Protein AF-A0A8S3QLI6-F1 (afdb_monomer)

Structure (mmCIF, N/CA/C/O backbone):
data_AF-A0A8S3QLI6-F1
#
_entry.id   AF-A0A8S3QLI6-F1
#
loop_
_atom_site.group_PDB
_atom_site.id
_atom_site.type_symbol
_atom_site.label_atom_id
_atom_site.label_alt_id
_atom_site.label_comp_id
_atom_site.label_asym_id
_atom_site.label_entity_id
_atom_site.label_seq_id
_atom_site.pdbx_PDB_ins_code
_atom_site.Cartn_x
_atom_site.Cartn_y
_atom_site.Cartn_z
_atom_site.occupancy
_atom_site.B_iso_or_equiv
_atom_site.auth_seq_id
_atom_site.auth_comp_id
_atom_site.auth_asym_id
_atom_site.auth_atom_id
_atom_site.pdbx_PDB_model_num
ATOM 1 N N . MET A 1 1 ? -4.285 9.393 5.307 1.00 63.75 1 MET A N 1
ATOM 2 C CA . MET A 1 1 ? -3.649 8.882 6.545 1.00 63.75 1 MET A CA 1
ATOM 3 C C . MET A 1 1 ? -2.611 7.801 6.272 1.00 63.75 1 MET A C 1
ATOM 5 O O . MET A 1 1 ? -1.479 7.995 6.677 1.00 63.75 1 MET A O 1
ATOM 9 N N . ILE A 1 2 ? -2.930 6.708 5.566 1.00 74.94 2 ILE A N 1
ATOM 10 C CA . ILE A 1 2 ? -1.939 5.644 5.310 1.00 74.94 2 ILE A CA 1
ATOM 11 C C . ILE A 1 2 ? -0.731 6.112 4.472 1.00 74.94 2 ILE A C 1
ATOM 13 O O . ILE A 1 2 ? 0.392 5.806 4.852 1.00 74.94 2 ILE A O 1
ATOM 17 N N . ASN A 1 3 ? -0.935 6.948 3.440 1.00 79.38 3 ASN A N 1
ATOM 18 C CA . ASN A 1 3 ? 0.154 7.568 2.652 1.00 79.38 3 ASN A CA 1
ATOM 19 C C . ASN A 1 3 ? 1.192 8.254 3.527 1.00 79.38 3 ASN A C 1
ATOM 21 O O . ASN A 1 3 ? 2.387 8.106 3.330 1.00 79.38 3 ASN A O 1
ATOM 25 N N . GLU A 1 4 ? 0.695 8.969 4.525 1.00 76.50 4 GLU A N 1
ATOM 26 C CA . GLU A 1 4 ? 1.504 9.732 5.454 1.00 76.50 4 GLU A CA 1
ATOM 27 C C . GLU A 1 4 ? 2.263 8.808 6.402 1.00 76.50 4 GLU A C 1
ATOM 29 O O . GLU A 1 4 ? 3.362 9.128 6.820 1.00 76.50 4 GLU A O 1
ATOM 34 N N . ILE A 1 5 ? 1.734 7.632 6.741 1.00 74.94 5 ILE A N 1
ATOM 35 C CA . ILE A 1 5 ? 2.450 6.671 7.590 1.00 74.94 5 ILE A CA 1
ATOM 36 C C . ILE A 1 5 ? 3.672 6.117 6.854 1.00 74.94 5 ILE A C 1
ATOM 38 O O . ILE A 1 5 ? 4.740 6.044 7.465 1.00 74.94 5 ILE A O 1
ATOM 42 N N . ILE A 1 6 ? 3.523 5.791 5.567 1.00 74.75 6 ILE A N 1
ATOM 43 C CA . ILE A 1 6 ? 4.530 5.083 4.762 1.00 74.75 6 ILE A CA 1
ATOM 44 C C . ILE A 1 6 ? 5.462 5.997 3.964 1.00 74.75 6 ILE A C 1
ATOM 46 O O . ILE A 1 6 ? 6.513 5.550 3.516 1.00 74.75 6 ILE A O 1
ATOM 50 N N . SER A 1 7 ? 5.102 7.264 3.785 1.00 72.50 7 SER A N 1
ATOM 51 C CA . SER A 1 7 ? 5.891 8.230 3.032 1.00 72.50 7 SER A CA 1
ATOM 52 C C . SER A 1 7 ? 5.808 9.610 3.678 1.00 72.50 7 SER A C 1
ATOM 54 O O . SER A 1 7 ? 4.752 10.033 4.143 1.00 72.50 7 SER A O 1
ATOM 56 N N . ASP A 1 8 ? 6.938 10.313 3.696 1.00 69.12 8 ASP A N 1
ATOM 57 C CA . ASP A 1 8 ? 6.997 11.754 3.976 1.00 69.12 8 ASP A CA 1
ATOM 58 C C . ASP A 1 8 ? 7.167 12.563 2.665 1.00 69.12 8 ASP A C 1
ATOM 60 O O . ASP A 1 8 ? 7.521 13.739 2.698 1.00 69.12 8 ASP A O 1
ATOM 64 N N . GLN A 1 9 ? 6.970 11.931 1.499 1.00 65.50 9 GLN A N 1
ATOM 65 C CA . GLN A 1 9 ? 7.097 12.570 0.185 1.00 65.50 9 GLN A CA 1
ATOM 66 C C . GLN A 1 9 ? 5.820 13.317 -0.228 1.00 65.50 9 GLN A C 1
ATOM 68 O O . GLN A 1 9 ? 4.724 13.015 0.237 1.00 65.50 9 GLN A O 1
ATOM 73 N N . TYR A 1 10 ? 5.963 14.243 -1.182 1.00 60.50 10 TYR A N 1
ATOM 74 C CA . TYR A 1 10 ? 4.864 15.053 -1.726 1.00 60.50 10 TYR A CA 1
ATOM 75 C C . TYR A 1 10 ? 3.807 14.251 -2.504 1.00 60.50 10 TYR A C 1
ATOM 77 O O . TYR A 1 10 ? 2.674 14.710 -2.646 1.00 60.50 10 TYR A O 1
ATOM 85 N N . HIS A 1 11 ? 4.151 13.063 -3.013 1.00 70.31 11 HIS A N 1
ATOM 86 C CA . HIS A 1 11 ? 3.230 12.235 -3.789 1.00 70.31 11 HIS A CA 1
ATOM 87 C C . HIS A 1 11 ? 2.528 11.191 -2.915 1.00 70.31 11 HIS A C 1
ATOM 89 O O . HIS A 1 11 ? 3.149 10.457 -2.147 1.00 70.31 11 HIS A O 1
ATOM 95 N N . CYS A 1 12 ? 1.208 11.106 -3.070 1.00 75.38 12 CYS A N 1
ATOM 96 C CA . CYS A 1 12 ? 0.376 10.108 -2.411 1.00 75.38 12 CYS A CA 1
ATOM 97 C C . CYS A 1 12 ? 0.565 8.723 -3.049 1.00 75.38 12 CYS A C 1
ATOM 99 O O . CYS A 1 12 ? 0.335 8.571 -4.243 1.00 75.38 12 CYS A O 1
ATOM 101 N N . THR A 1 13 ? 0.908 7.709 -2.249 1.00 83.12 13 THR A N 1
ATOM 102 C CA . THR A 1 13 ? 1.007 6.308 -2.705 1.00 83.12 13 THR A CA 1
ATOM 103 C C . THR A 1 13 ? -0.352 5.722 -3.094 1.00 83.12 13 THR A C 1
ATOM 105 O O . THR A 1 13 ? -0.489 5.085 -4.129 1.00 83.12 13 THR A O 1
ATOM 108 N N . PHE A 1 14 ? -1.366 5.962 -2.269 1.00 85.75 14 PHE A N 1
ATOM 109 C CA . PHE A 1 14 ? -2.751 5.569 -2.485 1.00 85.75 14 PHE A CA 1
ATOM 110 C C . PHE A 1 14 ? -3.598 6.799 -2.792 1.00 85.75 14 PHE A C 1
ATOM 112 O O . PHE A 1 14 ? -3.436 7.857 -2.173 1.00 85.75 14 PHE A O 1
ATOM 119 N N . PHE A 1 15 ? -4.560 6.666 -3.699 1.00 80.75 15 PHE A N 1
ATOM 120 C CA . PHE A 1 15 ? -5.502 7.753 -3.946 1.00 80.75 15 PHE A CA 1
ATOM 121 C C . PHE A 1 15 ? -6.434 7.933 -2.748 1.00 80.75 15 PHE A C 1
ATOM 123 O O . PHE A 1 15 ? -6.848 6.977 -2.092 1.00 80.75 15 PHE A O 1
ATOM 130 N N . ASN A 1 16 ? -6.784 9.182 -2.466 1.00 78.69 16 ASN A N 1
ATOM 131 C CA . ASN A 1 16 ? -7.652 9.545 -1.353 1.00 78.69 16 ASN A CA 1
ATOM 132 C C . ASN A 1 16 ? -8.659 10.625 -1.771 1.00 78.69 16 ASN A C 1
ATOM 134 O O . ASN A 1 16 ? -8.599 11.157 -2.878 1.00 78.69 16 ASN A O 1
ATOM 138 N N . LYS A 1 17 ? -9.596 10.946 -0.873 1.00 73.50 17 LYS A N 1
ATOM 139 C CA . LYS A 1 17 ? -10.657 11.935 -1.117 1.00 73.50 17 LYS A CA 1
ATOM 140 C C . LYS A 1 17 ? -10.136 13.337 -1.468 1.00 73.50 17 LYS A C 1
ATOM 142 O O . LYS A 1 17 ? -10.840 14.073 -2.147 1.00 73.50 17 LYS A O 1
ATOM 147 N N . ASP A 1 18 ? -8.931 13.675 -1.010 1.00 73.75 18 ASP A N 1
ATOM 148 C CA . ASP A 1 18 ? -8.296 14.981 -1.201 1.00 73.75 18 ASP A CA 1
ATOM 149 C C . ASP A 1 18 ? -7.464 15.024 -2.500 1.00 73.75 18 ASP A C 1
ATOM 151 O O . ASP A 1 18 ? -6.948 16.070 -2.885 1.00 73.75 18 ASP A O 1
ATOM 155 N N . SER A 1 19 ? -7.343 13.894 -3.208 1.00 75.12 19 SER A N 1
ATOM 156 C CA . SER A 1 19 ? -6.727 13.829 -4.537 1.00 75.12 19 SER A CA 1
ATOM 157 C C . SER A 1 19 ? -7.652 14.459 -5.591 1.00 75.12 19 SER A C 1
ATOM 159 O O . SER A 1 19 ? -8.875 14.419 -5.419 1.00 75.12 19 SER A O 1
ATOM 161 N N . PRO A 1 20 ? -7.126 14.997 -6.712 1.00 75.00 20 PRO A N 1
ATOM 162 C CA . PRO A 1 20 ? -7.963 15.458 -7.818 1.00 75.00 20 PRO A CA 1
ATOM 163 C C . PRO A 1 20 ? -8.956 14.371 -8.245 1.00 75.00 20 PRO A C 1
ATOM 165 O O . PRO A 1 20 ? -8.571 13.221 -8.445 1.00 75.00 20 PRO A O 1
ATOM 168 N N . LEU A 1 21 ? -10.242 14.729 -8.342 1.00 73.44 21 LEU A N 1
ATOM 169 C CA . LEU A 1 21 ? -11.359 13.811 -8.622 1.00 73.44 21 LEU A CA 1
ATOM 170 C C . LEU A 1 21 ? -11.605 12.718 -7.558 1.00 73.44 21 LEU A C 1
ATOM 172 O O . LEU A 1 21 ? -12.435 11.837 -7.772 1.00 73.44 21 LEU A O 1
ATOM 176 N N . GLY A 1 22 ? -10.967 12.777 -6.386 1.00 70.00 22 GLY A N 1
ATOM 177 C CA . GLY A 1 22 ? -11.099 11.774 -5.320 1.00 70.00 22 GLY A CA 1
ATOM 178 C C . GLY A 1 22 ? -12.514 11.635 -4.739 1.00 70.00 22 GLY A C 1
ATOM 179 O O . GLY A 1 22 ? -12.863 10.585 -4.191 1.00 70.00 22 GLY A O 1
ATOM 180 N N . SER A 1 23 ? -13.345 12.670 -4.892 1.00 72.94 23 SER A N 1
ATOM 181 C CA . SER A 1 23 ? -14.756 12.703 -4.485 1.00 72.94 23 SER A CA 1
ATOM 182 C C . SER A 1 23 ? -15.740 12.246 -5.568 1.00 72.94 23 SER A C 1
ATOM 184 O O . SER A 1 23 ? -16.935 12.156 -5.292 1.00 72.94 23 SER A O 1
ATOM 186 N N . THR A 1 24 ? -15.274 11.953 -6.786 1.00 77.12 24 THR A N 1
ATOM 187 C CA . THR A 1 24 ? -16.154 11.492 -7.870 1.00 77.12 24 THR A CA 1
ATOM 188 C C . THR A 1 24 ? -16.697 10.090 -7.599 1.00 77.12 24 THR A C 1
ATOM 190 O O . THR A 1 24 ? -16.069 9.271 -6.918 1.00 77.12 24 THR A O 1
ATOM 193 N N . THR A 1 25 ? -17.888 9.804 -8.131 1.00 78.25 25 THR A N 1
ATOM 194 C CA . THR A 1 25 ? -18.496 8.476 -8.035 1.00 78.25 25 THR A CA 1
ATOM 195 C C . THR A 1 25 ? -17.592 7.446 -8.701 1.00 78.25 25 THR A C 1
ATOM 197 O O . THR A 1 25 ? -17.274 7.535 -9.887 1.00 78.25 25 THR A O 1
ATOM 200 N N . ARG A 1 26 ? -17.179 6.448 -7.922 1.00 77.25 26 ARG A N 1
ATOM 201 C CA . ARG A 1 26 ? -16.293 5.376 -8.372 1.00 77.25 26 ARG A CA 1
ATOM 202 C C . ARG A 1 26 ? -17.121 4.228 -8.931 1.00 77.25 26 ARG A C 1
ATOM 204 O O . ARG A 1 26 ? -17.836 3.577 -8.178 1.00 77.25 26 ARG A O 1
ATOM 211 N N . TRP A 1 27 ? -16.984 3.965 -10.227 1.00 73.38 27 TRP A N 1
ATOM 212 C CA . TRP A 1 27 ? -17.668 2.850 -10.889 1.00 73.38 27 TRP A CA 1
ATOM 213 C C . TRP A 1 27 ? -16.848 1.560 -10.833 1.00 73.38 27 TRP A C 1
ATOM 215 O O . TRP A 1 27 ? -17.353 0.527 -10.417 1.00 73.38 27 TRP A O 1
ATOM 225 N N . ILE A 1 28 ? -15.566 1.636 -11.202 1.00 78.38 28 ILE A N 1
ATOM 226 C CA . ILE A 1 28 ? -14.694 0.456 -11.342 1.00 78.38 28 ILE A CA 1
ATOM 227 C C . ILE A 1 28 ? -13.811 0.250 -10.104 1.00 78.38 28 ILE A C 1
ATOM 229 O O . ILE A 1 28 ? -13.531 -0.873 -9.712 1.00 78.38 28 ILE A O 1
ATOM 233 N N . SER A 1 29 ? -13.370 1.335 -9.462 1.00 83.81 29 SER A N 1
ATOM 234 C CA . SER A 1 29 ? -12.394 1.271 -8.363 1.00 83.81 29 SER A CA 1
ATOM 235 C C . SER A 1 29 ? -13.012 1.105 -6.972 1.00 83.81 29 SER A C 1
ATOM 237 O O . SER A 1 29 ? -12.280 1.062 -5.986 1.00 83.81 29 SER A O 1
ATOM 239 N N . ASN A 1 30 ? -14.343 1.045 -6.865 1.00 87.56 30 ASN A N 1
ATOM 240 C CA . ASN A 1 30 ? -15.019 0.838 -5.587 1.00 87.56 30 ASN A CA 1
ATOM 241 C C . ASN A 1 30 ? -14.922 -0.641 -5.179 1.00 87.56 30 ASN A C 1
ATOM 243 O O . ASN A 1 30 ? -15.398 -1.506 -5.903 1.00 87.56 30 ASN A O 1
ATOM 247 N N . GLY A 1 31 ? -14.321 -0.916 -4.022 1.00 88.44 31 GLY A N 1
ATOM 248 C CA . GLY A 1 31 ? -14.009 -2.264 -3.539 1.00 88.44 31 GLY A CA 1
ATOM 249 C C . GLY A 1 31 ? -12.624 -2.773 -3.949 1.00 88.44 31 GLY A C 1
ATOM 250 O O . GLY A 1 31 ? -12.267 -3.894 -3.602 1.00 88.44 31 GLY A O 1
ATOM 251 N N . LEU A 1 32 ? -11.822 -1.971 -4.660 1.00 90.25 32 LEU A N 1
ATOM 252 C CA . LEU A 1 32 ? -10.450 -2.340 -5.016 1.00 90.25 32 LEU A CA 1
ATOM 253 C C . LEU A 1 32 ? -9.555 -2.351 -3.769 1.00 90.25 32 LEU A C 1
ATOM 255 O O . LEU A 1 32 ? -9.571 -1.389 -3.000 1.00 90.25 32 LEU A O 1
ATOM 259 N N . ILE A 1 33 ? -8.741 -3.395 -3.605 1.00 90.38 33 ILE A N 1
ATOM 260 C CA . ILE A 1 33 ? -7.646 -3.415 -2.630 1.00 90.38 33 ILE A CA 1
ATOM 261 C C . ILE A 1 33 ? -6.348 -3.112 -3.372 1.00 90.38 33 ILE A C 1
ATOM 263 O O . ILE A 1 33 ? -5.934 -3.853 -4.257 1.00 90.38 33 ILE A O 1
ATOM 267 N N . GLU A 1 34 ? -5.703 -2.017 -3.002 1.00 90.94 34 GLU A N 1
ATOM 268 C CA . GLU A 1 34 ? -4.395 -1.632 -3.518 1.00 90.94 34 GLU A CA 1
ATOM 269 C C . GLU A 1 34 ? -3.306 -2.121 -2.573 1.00 90.94 34 GLU A C 1
ATOM 271 O O . GLU A 1 34 ? -3.493 -2.085 -1.358 1.00 90.94 34 GLU A O 1
ATOM 276 N N . ILE A 1 35 ? -2.151 -2.510 -3.109 1.00 90.50 35 ILE A N 1
ATOM 277 C CA . ILE A 1 35 ? -0.983 -2.880 -2.311 1.00 90.50 35 ILE A CA 1
ATOM 278 C C . ILE A 1 35 ? 0.212 -2.001 -2.672 1.00 90.50 35 ILE A C 1
ATOM 280 O O . ILE A 1 35 ? 0.477 -1.738 -3.842 1.00 90.50 35 ILE A O 1
ATOM 284 N N . ALA A 1 36 ? 0.946 -1.563 -1.654 1.00 88.88 36 ALA A N 1
ATOM 285 C CA . ALA A 1 36 ? 2.226 -0.889 -1.805 1.00 88.88 36 ALA A CA 1
ATOM 286 C C . ALA A 1 36 ? 3.234 -1.437 -0.795 1.00 88.88 36 ALA A C 1
ATOM 288 O O . ALA A 1 36 ? 2.869 -1.834 0.312 1.00 88.88 36 ALA A O 1
ATOM 289 N N . TRP A 1 37 ? 4.510 -1.431 -1.167 1.00 85.69 37 TRP A N 1
ATOM 290 C CA . TRP A 1 37 ? 5.595 -1.889 -0.308 1.00 85.69 37 TRP A CA 1
ATOM 291 C C . TRP A 1 37 ? 6.381 -0.696 0.219 1.00 85.69 37 TRP A C 1
ATOM 293 O O . TRP A 1 37 ? 6.909 0.103 -0.551 1.00 85.69 37 TRP A O 1
ATOM 303 N N . TYR A 1 38 ? 6.490 -0.598 1.539 1.00 83.06 38 TYR A N 1
ATOM 304 C CA . TYR A 1 38 ? 7.483 0.242 2.181 1.00 83.06 38 TYR A CA 1
ATOM 305 C C . TYR A 1 38 ? 8.772 -0.560 2.356 1.00 83.06 38 TYR A C 1
ATOM 307 O O . TYR A 1 38 ? 8.769 -1.621 2.984 1.00 83.06 38 TYR A O 1
ATOM 315 N N . ILE A 1 39 ? 9.873 -0.039 1.819 1.00 83.25 39 ILE A N 1
ATOM 316 C CA . ILE A 1 39 ? 11.208 -0.618 1.966 1.00 83.25 39 ILE A CA 1
ATOM 317 C C . ILE A 1 39 ? 12.037 0.363 2.806 1.00 83.25 39 ILE A C 1
ATOM 319 O O . ILE A 1 39 ? 12.238 1.500 2.369 1.00 83.25 39 ILE A O 1
ATOM 323 N N . PRO A 1 40 ? 12.499 -0.028 4.008 1.00 76.00 40 PRO A N 1
ATOM 324 C CA . PRO A 1 40 ? 13.268 0.861 4.866 1.00 76.00 40 PRO A CA 1
ATOM 325 C C . PRO A 1 40 ? 14.591 1.243 4.197 1.00 76.00 40 PRO A C 1
ATOM 327 O O . PRO A 1 40 ? 15.300 0.396 3.654 1.00 76.00 40 PRO A O 1
ATOM 330 N N . SER A 1 41 ? 14.939 2.527 4.269 1.00 68.50 41 SER A N 1
ATOM 331 C CA . SER A 1 41 ? 16.271 3.024 3.921 1.00 68.50 41 SER A CA 1
ATOM 332 C C . SER A 1 41 ? 17.034 3.385 5.192 1.00 68.50 41 SER A C 1
ATOM 334 O O . SER A 1 41 ? 16.428 3.705 6.214 1.00 68.50 41 SER A O 1
ATOM 336 N N . THR A 1 42 ? 18.366 3.384 5.135 1.00 59.97 42 THR A N 1
ATOM 337 C CA . THR A 1 42 ? 19.244 3.698 6.281 1.00 59.97 42 THR A CA 1
ATOM 338 C C . THR A 1 42 ? 18.966 5.063 6.922 1.00 59.97 42 THR A C 1
ATOM 340 O O . THR A 1 42 ? 19.267 5.261 8.095 1.00 59.97 42 THR A O 1
ATOM 343 N N . ASN A 1 43 ? 18.348 5.986 6.179 1.00 57.62 43 ASN A N 1
ATOM 344 C CA . ASN A 1 43 ? 18.011 7.337 6.630 1.00 57.62 43 ASN A CA 1
ATOM 345 C C . ASN A 1 43 ? 16.527 7.519 6.994 1.00 57.62 43 ASN A C 1
ATOM 347 O O . ASN A 1 43 ? 16.142 8.579 7.491 1.00 57.62 43 ASN A O 1
ATOM 351 N N . SER A 1 44 ? 15.675 6.524 6.735 1.00 61.72 44 SER A N 1
ATOM 352 C CA . SER A 1 44 ? 14.240 6.628 6.979 1.00 61.72 44 SER A CA 1
ATOM 353 C C . SER A 1 44 ? 13.905 6.242 8.418 1.00 61.72 44 SER A C 1
ATOM 355 O O . SER A 1 44 ? 14.250 5.164 8.887 1.00 61.72 44 SER A O 1
ATOM 357 N N . ARG A 1 45 ? 13.197 7.126 9.128 1.00 64.81 45 ARG A N 1
ATOM 358 C CA . ARG A 1 45 ? 12.733 6.899 10.509 1.00 64.81 45 ARG A CA 1
ATOM 359 C C . ARG A 1 45 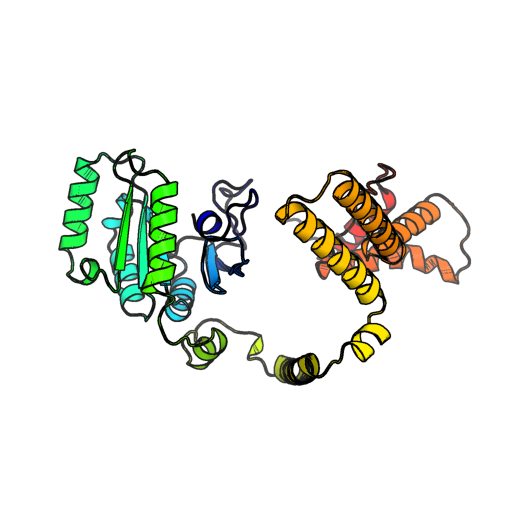? 11.281 6.408 10.574 1.00 64.81 45 ARG A C 1
ATOM 361 O O . ARG A 1 45 ? 10.635 6.590 11.603 1.00 64.81 45 ARG A O 1
ATOM 368 N N . LEU A 1 46 ? 10.736 5.885 9.470 1.00 72.56 46 LEU A N 1
ATOM 369 C CA . LEU A 1 46 ? 9.301 5.598 9.367 1.00 72.56 46 LEU A CA 1
ATOM 370 C C . LEU A 1 46 ? 8.935 4.234 9.939 1.00 72.56 46 LEU A C 1
ATOM 372 O O . LEU A 1 46 ? 8.228 4.174 10.942 1.00 72.56 46 LEU A O 1
ATOM 376 N N . LEU A 1 47 ? 9.420 3.162 9.314 1.00 75.81 47 LEU A N 1
ATOM 377 C CA . LEU A 1 47 ? 9.264 1.786 9.780 1.00 75.81 47 LEU A CA 1
ATOM 378 C C . LEU A 1 47 ? 10.624 1.091 9.681 1.00 75.81 47 LEU A C 1
ATOM 380 O O . LEU A 1 47 ? 11.429 1.411 8.810 1.00 75.81 47 LEU A O 1
ATOM 384 N N . SER A 1 48 ? 10.898 0.149 10.579 1.00 75.19 48 SER A N 1
ATOM 385 C CA . SER A 1 48 ? 12.194 -0.541 10.636 1.00 75.19 48 SER A CA 1
ATOM 386 C C . SER A 1 48 ? 12.307 -1.730 9.680 1.00 75.19 48 SER A C 1
ATOM 388 O O . SER A 1 48 ? 13.418 -2.143 9.363 1.00 75.19 48 SER A O 1
ATOM 390 N N . ASN A 1 49 ? 11.178 -2.275 9.218 1.00 77.00 49 ASN A N 1
ATOM 391 C CA . ASN A 1 49 ? 11.119 -3.484 8.396 1.00 77.00 49 ASN A CA 1
ATOM 392 C C . ASN A 1 49 ? 10.393 -3.230 7.071 1.00 77.00 49 ASN A C 1
ATOM 394 O O . ASN A 1 49 ? 9.555 -2.327 6.967 1.00 77.00 49 ASN A O 1
ATOM 398 N N . VAL A 1 50 ? 10.679 -4.075 6.073 1.00 82.88 50 VAL A N 1
ATOM 399 C CA . VAL A 1 50 ? 9.887 -4.132 4.836 1.00 82.88 50 VAL A CA 1
ATOM 400 C C . VAL A 1 50 ? 8.431 -4.399 5.209 1.00 82.88 50 VAL A C 1
ATOM 402 O O . VAL A 1 50 ? 8.142 -5.359 5.918 1.00 82.88 50 VAL A O 1
ATOM 405 N N . THR A 1 51 ? 7.526 -3.533 4.762 1.00 83.56 51 THR A N 1
ATOM 406 C CA . THR A 1 51 ? 6.119 -3.563 5.173 1.00 83.56 51 THR A CA 1
ATOM 407 C C . THR A 1 51 ? 5.219 -3.498 3.946 1.00 83.56 51 THR A C 1
ATOM 409 O O . THR A 1 51 ? 5.295 -2.546 3.172 1.00 83.56 51 THR A O 1
ATOM 412 N N . ALA A 1 52 ? 4.348 -4.493 3.775 1.00 88.06 52 ALA A N 1
ATOM 413 C CA . ALA A 1 52 ? 3.252 -4.419 2.816 1.00 88.06 52 ALA A CA 1
ATOM 414 C C . ALA A 1 52 ? 2.107 -3.599 3.417 1.00 88.06 52 ALA A C 1
ATOM 416 O O . ALA A 1 52 ? 1.690 -3.833 4.550 1.00 88.06 52 ALA A O 1
ATOM 417 N N . CYS A 1 53 ? 1.590 -2.638 2.666 1.00 88.94 53 CYS A N 1
ATOM 418 C CA . CYS A 1 53 ? 0.436 -1.838 3.048 1.00 88.94 53 CYS A CA 1
ATOM 419 C C . CYS A 1 53 ? -0.685 -2.090 2.057 1.00 88.94 53 CYS A C 1
ATOM 421 O O . CYS A 1 53 ? -0.489 -1.939 0.854 1.00 88.94 53 CYS A O 1
ATOM 423 N N . LEU A 1 54 ? -1.848 -2.467 2.582 1.00 91.19 54 LEU A N 1
ATOM 424 C CA . LEU A 1 54 ? -3.051 -2.704 1.800 1.00 91.19 54 LEU A CA 1
ATOM 425 C C . LEU A 1 54 ? -4.056 -1.580 2.055 1.00 91.19 54 LEU A C 1
ATOM 427 O O . LEU A 1 54 ? -4.266 -1.180 3.201 1.00 91.19 54 LEU A O 1
ATOM 431 N N . ASN A 1 55 ? -4.683 -1.079 0.996 1.00 91.38 55 ASN A N 1
ATOM 432 C CA . ASN A 1 55 ? -5.673 -0.011 1.062 1.00 91.38 55 ASN A CA 1
ATOM 433 C C . ASN A 1 55 ? -6.959 -0.429 0.347 1.00 91.38 55 ASN A C 1
ATOM 435 O O . ASN A 1 55 ? -6.966 -0.584 -0.872 1.00 91.38 55 ASN A O 1
ATOM 439 N N . LEU A 1 56 ? -8.054 -0.570 1.098 1.00 92.00 56 LEU A N 1
ATOM 440 C CA . LEU A 1 56 ? -9.387 -0.761 0.532 1.00 92.00 56 LEU A CA 1
ATOM 441 C C . LEU A 1 56 ? -9.946 0.580 0.053 1.00 92.00 56 LEU A C 1
ATOM 443 O O . LEU A 1 56 ? -10.142 1.508 0.840 1.00 92.00 56 LEU A O 1
ATOM 447 N N . ARG A 1 57 ? -10.282 0.671 -1.232 1.00 87.94 57 ARG A N 1
ATOM 448 C CA . ARG A 1 57 ? -11.000 1.813 -1.794 1.00 87.94 57 ARG A CA 1
ATOM 449 C C . ARG A 1 57 ? -12.504 1.657 -1.630 1.00 87.94 57 ARG A C 1
ATOM 451 O O . ARG A 1 57 ? -13.170 1.071 -2.474 1.00 87.94 57 ARG A O 1
ATOM 458 N N . GLY A 1 58 ? -13.062 2.265 -0.593 1.00 87.38 58 GLY A N 1
ATOM 459 C CA . GLY A 1 58 ? -14.506 2.294 -0.363 1.00 87.38 58 GLY A CA 1
ATOM 460 C C . GLY A 1 58 ? -14.850 2.107 1.105 1.00 87.38 58 GLY A C 1
ATOM 461 O O . GLY A 1 58 ? -13.974 2.148 1.964 1.00 87.38 58 GLY A O 1
ATOM 462 N N . ASP A 1 59 ? -16.137 1.918 1.382 1.00 87.75 59 ASP A N 1
ATOM 463 C CA . ASP A 1 59 ? -16.618 1.624 2.731 1.00 87.75 59 ASP A CA 1
ATOM 464 C C . ASP A 1 59 ? -16.509 0.119 3.019 1.00 87.75 59 ASP A C 1
ATOM 466 O O . ASP A 1 59 ? -17.089 -0.710 2.312 1.00 87.75 59 ASP A O 1
ATOM 470 N N . CYS A 1 60 ? -15.778 -0.235 4.076 1.00 90.25 60 CYS A N 1
ATOM 471 C CA . CYS A 1 60 ? -15.624 -1.615 4.537 1.00 90.25 60 CYS A CA 1
ATOM 472 C C . CYS A 1 60 ? -16.938 -2.260 5.019 1.00 90.25 60 CYS A C 1
ATOM 474 O O . CYS A 1 60 ? -17.040 -3.484 5.022 1.00 90.25 60 CYS A O 1
ATOM 476 N N . ASN A 1 61 ? -17.966 -1.471 5.361 1.00 88.31 61 ASN A N 1
ATOM 477 C CA . ASN A 1 61 ? -19.300 -1.999 5.659 1.00 88.31 61 ASN A CA 1
ATOM 478 C C . ASN A 1 61 ? -19.988 -2.586 4.417 1.00 88.31 61 ASN A C 1
ATOM 480 O O . ASN A 1 61 ? -20.829 -3.474 4.547 1.00 88.31 61 ASN A O 1
ATOM 484 N N . VAL A 1 62 ? -19.652 -2.086 3.223 1.00 90.25 62 VAL A N 1
ATOM 485 C CA . VAL A 1 62 ? -20.194 -2.571 1.943 1.00 90.25 62 VAL A CA 1
ATOM 486 C C . VAL A 1 62 ? -19.360 -3.742 1.419 1.00 90.25 62 VAL A C 1
ATOM 488 O O . VAL A 1 62 ? -19.906 -4.742 0.962 1.00 90.25 62 VAL A O 1
ATOM 491 N N . HIS A 1 63 ? -18.036 -3.638 1.528 1.00 90.88 63 HIS A N 1
ATOM 492 C CA . HIS A 1 63 ? -17.071 -4.574 0.940 1.00 90.88 63 HIS A CA 1
ATOM 493 C C . HIS A 1 63 ? -16.552 -5.584 1.972 1.00 90.88 63 HIS A C 1
ATOM 495 O O . HIS A 1 63 ? -15.379 -5.574 2.348 1.00 90.88 63 HIS A O 1
ATOM 501 N N . ARG A 1 64 ? -17.455 -6.436 2.471 1.00 89.19 64 ARG A N 1
ATOM 502 C CA . ARG A 1 64 ? -17.176 -7.371 3.580 1.00 89.19 64 ARG A CA 1
ATOM 503 C C . ARG A 1 64 ? -16.134 -8.431 3.215 1.00 89.19 64 ARG A C 1
ATOM 505 O O . ARG A 1 64 ? -15.206 -8.641 3.981 1.00 89.19 64 ARG A O 1
ATOM 512 N N . GLN A 1 65 ? -16.213 -9.006 2.014 1.00 88.38 65 GLN A N 1
ATOM 513 C CA . GLN A 1 65 ? -15.253 -10.022 1.555 1.00 88.38 65 GLN A CA 1
ATOM 514 C C . GLN A 1 65 ? -13.819 -9.475 1.500 1.00 88.38 65 GLN A C 1
ATOM 516 O O . GLN A 1 65 ? -12.860 -10.142 1.881 1.00 88.38 65 GLN A O 1
ATOM 521 N N . GLN A 1 66 ? -13.672 -8.224 1.060 1.00 90.75 66 GLN A N 1
ATOM 522 C CA . GLN A 1 66 ? -12.400 -7.513 1.013 1.00 90.75 66 GLN A CA 1
ATOM 523 C C . GLN A 1 66 ? -11.868 -7.213 2.413 1.00 90.75 66 GLN A C 1
ATOM 525 O O . GLN A 1 66 ? -10.669 -7.347 2.655 1.00 90.75 66 GLN A O 1
ATOM 530 N N . LEU A 1 67 ? -12.749 -6.822 3.338 1.00 91.00 67 LEU A N 1
ATOM 531 C CA . LEU A 1 67 ? -12.374 -6.627 4.731 1.00 91.00 67 LEU A CA 1
ATOM 532 C C . LEU A 1 67 ? -11.897 -7.936 5.362 1.00 91.00 67 LEU A C 1
ATOM 534 O O . LEU A 1 67 ? -10.853 -7.933 6.011 1.00 91.00 67 LEU A O 1
ATOM 538 N N . ASP A 1 68 ? -12.610 -9.039 5.154 1.00 89.56 68 ASP A N 1
ATOM 539 C CA . ASP A 1 68 ? -12.239 -10.344 5.702 1.00 89.56 68 ASP A CA 1
ATOM 540 C C . ASP A 1 68 ? -10.892 -10.802 5.140 1.00 89.56 68 ASP A C 1
ATOM 542 O O . ASP A 1 68 ? -9.999 -11.203 5.890 1.00 89.56 68 ASP A O 1
ATOM 546 N N . PHE A 1 69 ? -10.693 -10.646 3.828 1.00 89.31 69 PHE A N 1
ATOM 547 C CA . PHE A 1 69 ? -9.411 -10.895 3.176 1.00 89.31 69 PHE A CA 1
ATOM 548 C C . PHE A 1 69 ? -8.276 -10.082 3.809 1.00 89.31 69 PHE A C 1
ATOM 550 O O . PHE A 1 69 ? -7.265 -10.645 4.232 1.00 89.31 69 PHE A O 1
ATOM 557 N N . MET A 1 70 ? -8.444 -8.761 3.923 1.00 90.75 70 MET A N 1
ATOM 558 C CA . MET A 1 70 ? -7.426 -7.886 4.504 1.00 90.75 70 MET A CA 1
ATOM 559 C C . MET A 1 70 ? -7.166 -8.208 5.976 1.00 90.75 70 MET A C 1
ATOM 561 O O . MET A 1 70 ? -6.012 -8.188 6.400 1.00 90.75 70 MET A O 1
ATOM 565 N N . SER A 1 71 ? -8.209 -8.513 6.749 1.00 90.31 71 SER A N 1
ATOM 566 C CA . SER A 1 71 ? -8.104 -8.783 8.190 1.00 90.31 71 SER A CA 1
ATOM 567 C C . SER A 1 71 ? -7.372 -10.090 8.476 1.00 90.31 71 SER A C 1
ATOM 569 O O . SER A 1 71 ? -6.591 -10.165 9.418 1.00 90.31 71 SER A O 1
ATOM 571 N N . ASN A 1 72 ? -7.570 -11.107 7.640 1.00 87.31 72 ASN A N 1
ATOM 572 C CA . ASN A 1 72 ? -6.864 -12.376 7.775 1.00 87.31 72 ASN A CA 1
ATOM 573 C C . ASN A 1 72 ? -5.420 -12.309 7.251 1.00 87.31 72 ASN A C 1
ATOM 575 O O . ASN A 1 72 ? -4.527 -12.963 7.792 1.00 87.31 72 ASN A O 1
ATOM 579 N N . LEU A 1 73 ? -5.166 -11.498 6.220 1.00 87.62 73 LEU A N 1
ATOM 580 C CA . LEU A 1 73 ? -3.832 -11.344 5.644 1.00 87.62 73 LEU A CA 1
ATOM 581 C C . LEU A 1 73 ? -2.915 -10.454 6.502 1.00 87.62 73 LEU A C 1
ATOM 583 O O . LEU A 1 73 ? -1.714 -10.710 6.586 1.00 87.62 73 LEU A O 1
ATOM 587 N N . SER A 1 74 ? -3.463 -9.421 7.143 1.00 88.75 74 SER A N 1
ATOM 588 C CA . SER A 1 74 ? -2.679 -8.366 7.796 1.00 88.75 74 SER A CA 1
ATOM 589 C C . SER A 1 74 ? -2.266 -8.711 9.227 1.00 88.75 74 SER A C 1
ATOM 591 O O . SER A 1 74 ? -3.007 -9.325 9.986 1.00 88.75 74 SER A O 1
ATOM 593 N N . ASP A 1 75 ? -1.093 -8.239 9.648 1.00 86.94 75 ASP A N 1
ATOM 594 C CA . ASP A 1 75 ? -0.697 -8.261 11.063 1.00 86.94 75 ASP A CA 1
ATOM 595 C C . ASP A 1 75 ? -1.392 -7.167 11.886 1.00 86.94 75 ASP A C 1
ATOM 597 O O . ASP A 1 75 ? -1.638 -7.316 13.087 1.00 86.94 75 ASP A O 1
ATOM 601 N N . ALA A 1 76 ? -1.718 -6.052 11.235 1.00 87.75 76 ALA A N 1
ATOM 602 C CA . ALA A 1 76 ? -2.514 -4.982 11.804 1.00 87.75 76 ALA A CA 1
ATOM 603 C C . ALA A 1 76 ? -3.405 -4.342 10.745 1.00 87.75 76 ALA A C 1
ATOM 605 O O . ALA A 1 76 ? -3.016 -4.214 9.586 1.00 87.75 76 ALA A O 1
ATOM 606 N N . ILE A 1 77 ? -4.580 -3.896 11.171 1.00 90.38 77 ILE A N 1
ATOM 607 C CA . ILE A 1 77 ? -5.561 -3.219 10.336 1.00 90.38 77 ILE A CA 1
ATOM 608 C C . ILE A 1 77 ? -5.925 -1.872 10.944 1.00 90.38 77 ILE A C 1
ATOM 610 O O . ILE A 1 77 ? -6.152 -1.739 12.147 1.00 90.38 77 ILE A O 1
ATOM 614 N N . VAL A 1 78 ? -5.963 -0.856 10.091 1.00 89.62 78 VAL A N 1
ATOM 615 C CA . VAL A 1 78 ? -6.338 0.504 10.464 1.00 89.62 78 VAL A CA 1
ATOM 616 C C . VAL A 1 78 ? -7.740 0.769 9.950 1.00 89.62 78 VAL A C 1
ATOM 618 O O . VAL A 1 78 ? -7.968 0.737 8.743 1.00 89.62 78 VAL A O 1
ATOM 621 N N . ILE A 1 79 ? -8.660 1.085 10.855 1.00 89.94 79 ILE A N 1
ATOM 622 C CA . I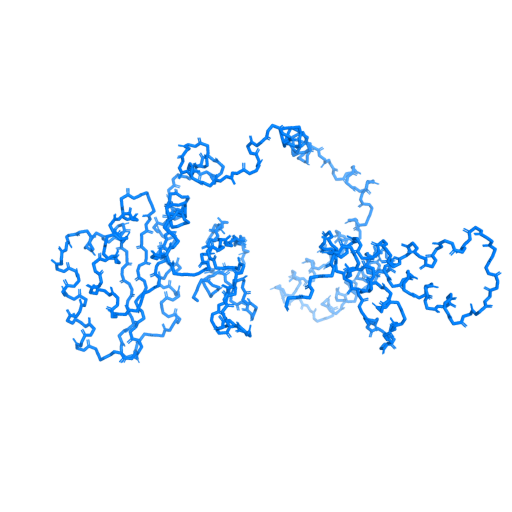LE A 1 79 ? -10.037 1.433 10.514 1.00 89.94 79 ILE A CA 1
ATOM 623 C C . ILE A 1 79 ? -10.241 2.907 10.844 1.00 89.94 79 ILE A C 1
ATOM 625 O O . ILE A 1 79 ? -10.162 3.316 12.003 1.00 89.94 79 ILE A O 1
ATOM 629 N N . MET A 1 80 ? -10.462 3.704 9.801 1.00 86.38 80 MET A N 1
ATOM 630 C CA . MET A 1 80 ? -10.820 5.115 9.917 1.00 86.38 80 MET A CA 1
ATOM 631 C C . MET A 1 80 ? -12.337 5.228 10.021 1.00 86.38 80 MET A C 1
ATOM 633 O O . MET A 1 80 ? -13.046 4.715 9.158 1.00 86.38 80 MET A O 1
ATOM 637 N N . VAL A 1 81 ? -12.827 5.889 11.065 1.00 86.69 81 VAL A N 1
ATOM 638 C CA . VAL A 1 81 ? -14.259 5.975 11.357 1.00 86.69 81 VAL A CA 1
ATOM 639 C C . VAL A 1 81 ? -14.642 7.377 11.819 1.00 86.69 81 VAL A C 1
ATOM 641 O O . VAL A 1 81 ? -13.899 8.011 12.563 1.00 86.69 81 VAL A O 1
ATOM 644 N N . ASP A 1 82 ? -15.804 7.864 11.395 1.00 84.81 82 ASP A N 1
ATOM 645 C CA . ASP A 1 82 ? -16.394 9.077 11.961 1.00 84.81 82 ASP A CA 1
ATOM 646 C C . ASP A 1 82 ? -16.987 8.775 13.345 1.00 84.81 82 ASP A C 1
ATOM 648 O O . ASP A 1 82 ? -17.573 7.714 13.568 1.00 84.81 82 ASP A O 1
ATOM 652 N N . ILE A 1 83 ? -16.868 9.702 14.294 1.00 83.00 83 ILE A N 1
ATOM 653 C CA . ILE A 1 83 ? -17.414 9.524 15.645 1.00 83.00 83 ILE A CA 1
ATOM 654 C C . ILE A 1 83 ? -18.899 9.105 15.663 1.00 83.00 83 ILE A C 1
ATOM 656 O O . ILE A 1 83 ? -19.321 8.350 16.543 1.00 83.00 83 ILE A O 1
ATOM 660 N N . HIS A 1 84 ? -19.706 9.555 14.703 1.00 83.31 84 HIS A N 1
ATOM 661 C CA . HIS A 1 84 ? -21.131 9.241 14.644 1.00 83.31 84 HIS A CA 1
ATOM 662 C C . HIS A 1 84 ? -21.405 7.765 14.315 1.00 83.31 84 HIS A C 1
ATOM 664 O O . HIS A 1 84 ? -22.396 7.208 14.795 1.00 83.31 84 HIS A O 1
ATOM 670 N N . GLU A 1 85 ? -20.492 7.095 13.609 1.00 85.31 85 GLU A N 1
ATOM 671 C CA . GLU A 1 85 ? -20.594 5.665 13.288 1.00 85.31 85 GLU A CA 1
ATOM 672 C C . GLU A 1 85 ? -20.339 4.761 14.506 1.00 85.31 85 GLU A C 1
ATOM 674 O O . GLU A 1 85 ? -20.719 3.594 14.505 1.00 85.31 85 GLU A O 1
ATOM 679 N N . MET A 1 86 ? -19.800 5.279 15.617 1.00 82.44 86 MET A N 1
ATOM 680 C CA . MET A 1 86 ? -19.578 4.482 16.840 1.00 82.44 86 MET A CA 1
ATOM 681 C C . MET A 1 86 ? -20.879 3.987 17.505 1.00 82.44 86 MET A C 1
ATOM 683 O O . MET A 1 86 ? -20.866 3.118 18.390 1.00 82.44 86 MET A O 1
ATOM 687 N N . LYS A 1 87 ? -22.026 4.548 17.107 1.00 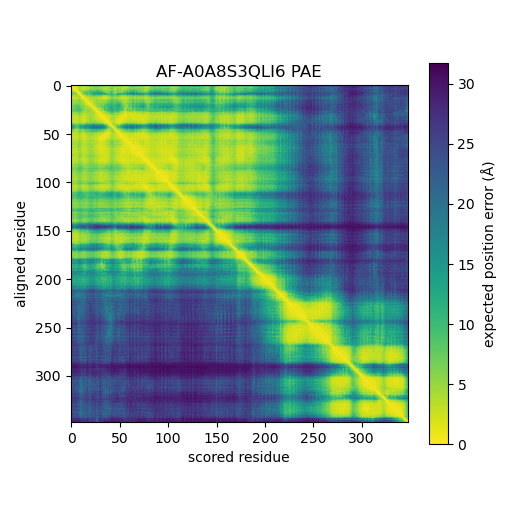83.38 87 LYS A N 1
ATOM 688 C CA . LYS A 1 87 ? -23.357 4.105 17.546 1.00 83.38 87 LYS A CA 1
ATOM 689 C C . LYS A 1 87 ? -23.951 3.027 16.646 1.00 83.38 87 LYS A C 1
ATOM 691 O O . LYS A 1 87 ? -24.875 2.349 17.083 1.00 83.38 87 LYS A O 1
ATOM 696 N N . ASN A 1 88 ? -23.431 2.871 15.434 1.00 87.62 88 ASN A N 1
ATOM 697 C CA . ASN A 1 88 ? -23.969 1.978 14.424 1.00 87.62 88 ASN A CA 1
ATOM 698 C C . ASN A 1 88 ? -23.688 0.515 14.792 1.00 87.62 88 ASN A C 1
ATOM 700 O O . ASN A 1 88 ? -22.537 0.094 14.861 1.00 87.62 88 ASN A O 1
ATOM 704 N N . GLU A 1 89 ? -24.735 -0.281 15.015 1.00 87.56 89 GLU A N 1
ATOM 705 C CA . GLU A 1 89 ? -24.589 -1.694 15.390 1.00 87.56 89 GLU A CA 1
ATOM 706 C C . GLU A 1 89 ? -23.853 -2.525 14.333 1.00 87.56 89 GLU A C 1
ATOM 708 O O . GLU A 1 89 ? -23.090 -3.419 14.695 1.00 87.56 89 GLU A O 1
ATOM 713 N N . ARG A 1 90 ? -24.007 -2.200 13.042 1.00 88.25 90 ARG A N 1
ATOM 714 C CA . ARG A 1 90 ? -23.286 -2.894 11.962 1.00 88.25 90 ARG A CA 1
ATOM 715 C C . ARG A 1 90 ? -21.785 -2.658 12.060 1.00 88.25 90 ARG A C 1
ATOM 717 O O . ARG A 1 90 ? -21.004 -3.594 11.930 1.00 88.25 90 ARG A O 1
ATOM 724 N N . PHE A 1 91 ? -21.390 -1.426 12.372 1.00 88.88 91 PHE A N 1
ATOM 725 C CA . PHE A 1 91 ? -19.991 -1.093 12.605 1.00 88.88 91 PHE A CA 1
ATOM 726 C C . PHE A 1 91 ? -19.434 -1.835 13.829 1.00 88.88 91 PHE A C 1
ATOM 728 O O . PHE A 1 91 ? -18.317 -2.343 13.800 1.00 88.88 91 PHE A O 1
ATOM 735 N N . MET A 1 92 ? -20.226 -1.970 14.897 1.00 87.31 92 MET A N 1
ATOM 736 C CA . MET A 1 92 ? -19.817 -2.737 16.080 1.00 87.31 92 MET A CA 1
ATOM 737 C C . MET A 1 92 ? -19.553 -4.207 15.744 1.00 87.31 92 MET A C 1
ATOM 739 O O . MET A 1 92 ? -18.526 -4.745 16.155 1.00 87.31 92 MET A O 1
ATOM 743 N N . GLN A 1 93 ? -20.456 -4.833 14.981 1.00 89.12 93 GLN A N 1
ATOM 744 C CA . GLN A 1 93 ? -20.307 -6.213 14.508 1.00 89.12 93 GLN A CA 1
ATOM 745 C C . GLN A 1 93 ? -19.039 -6.372 13.669 1.00 89.12 93 GLN A C 1
ATOM 747 O O . GLN A 1 93 ? -18.251 -7.281 13.919 1.00 89.12 93 GLN A O 1
ATOM 752 N N . LEU A 1 94 ? -18.790 -5.427 12.761 1.00 91.00 94 LEU A N 1
ATOM 753 C CA . LEU A 1 94 ? -17.589 -5.389 11.936 1.00 91.00 94 LEU A CA 1
ATOM 754 C C . LEU A 1 94 ? -16.313 -5.368 12.785 1.00 91.00 94 LEU A C 1
ATOM 756 O O . LEU A 1 94 ? -15.419 -6.182 12.570 1.00 91.00 94 LEU A O 1
ATOM 760 N N . ILE A 1 95 ? -16.222 -4.495 13.794 1.00 90.25 95 ILE A N 1
ATOM 761 C CA . ILE A 1 95 ? -15.036 -4.459 14.665 1.00 90.25 95 ILE A CA 1
ATOM 762 C C . ILE A 1 95 ? -14.875 -5.764 15.452 1.00 90.25 95 ILE A C 1
ATOM 764 O O . ILE A 1 95 ? -13.748 -6.206 15.664 1.00 90.25 95 ILE A O 1
ATOM 768 N N . THR A 1 96 ? -15.972 -6.391 15.882 1.00 89.56 96 THR A N 1
ATOM 769 C CA . THR A 1 96 ? -15.921 -7.692 16.560 1.00 89.56 96 THR A CA 1
ATOM 770 C C . THR A 1 96 ? -15.413 -8.801 15.640 1.00 89.56 96 THR A C 1
ATOM 772 O O . THR A 1 96 ? -14.576 -9.593 16.063 1.00 89.56 96 THR A O 1
ATOM 775 N N . GLU A 1 97 ? -15.858 -8.852 14.387 1.00 89.44 97 GLU A N 1
ATOM 776 C CA . GLU A 1 97 ? -15.373 -9.825 13.399 1.00 89.44 97 GLU A CA 1
ATOM 777 C C . GLU A 1 97 ? -13.876 -9.651 13.138 1.00 89.44 97 GLU A C 1
ATOM 779 O O . GLU A 1 97 ? -13.113 -10.609 13.257 1.00 89.44 97 GLU A O 1
ATOM 784 N N . VAL A 1 98 ? -13.436 -8.413 12.904 1.00 90.94 98 VAL A N 1
ATOM 785 C CA . VAL A 1 98 ? -12.018 -8.094 12.710 1.00 90.94 98 VAL A CA 1
ATOM 786 C C . VAL A 1 98 ? -11.202 -8.455 13.955 1.00 90.94 98 VAL A C 1
ATOM 788 O O . VAL A 1 98 ? -10.127 -9.041 13.839 1.00 90.94 98 VAL A O 1
ATOM 791 N N . TYR A 1 99 ? -11.710 -8.174 15.158 1.00 89.00 99 TYR A N 1
ATOM 792 C CA . TYR A 1 99 ? -11.046 -8.537 16.412 1.00 89.00 99 TYR A CA 1
ATOM 793 C C . TYR A 1 99 ? -10.865 -10.049 16.588 1.00 89.00 99 TYR A C 1
ATOM 795 O O . TYR A 1 99 ? -9.899 -10.469 17.225 1.00 89.00 99 TYR A O 1
ATOM 803 N N . ASN A 1 100 ? -11.767 -10.859 16.035 1.00 88.31 100 ASN A N 1
ATOM 804 C CA . ASN A 1 100 ? -11.687 -12.317 16.101 1.00 88.31 100 ASN A CA 1
ATOM 805 C C . ASN A 1 100 ? -10.685 -12.916 15.096 1.00 88.31 100 ASN A C 1
ATOM 807 O O . ASN A 1 100 ? -10.391 -14.107 15.178 1.00 88.31 100 ASN A O 1
ATOM 811 N N . THR A 1 101 ? -10.141 -12.116 14.173 1.00 87.00 101 THR A N 1
ATOM 812 C CA . THR A 1 101 ? -9.015 -12.523 13.312 1.00 87.00 101 THR A CA 1
ATOM 813 C C . THR A 1 101 ? -7.688 -12.467 14.076 1.00 87.00 101 THR A C 1
ATOM 815 O O . THR A 1 101 ? -7.665 -12.168 15.263 1.00 87.00 101 THR A O 1
ATOM 818 N N . ASN A 1 102 ? -6.543 -12.699 13.430 1.00 82.25 102 ASN A N 1
ATOM 819 C CA . ASN A 1 102 ? -5.239 -12.508 14.078 1.00 82.25 102 ASN A CA 1
ATOM 820 C C . ASN A 1 102 ? -4.711 -11.064 13.995 1.00 82.25 102 ASN A C 1
ATOM 822 O O . ASN A 1 102 ? -3.783 -10.732 14.736 1.00 82.25 102 ASN A O 1
ATOM 826 N N . ALA A 1 103 ? -5.324 -10.182 13.201 1.00 86.81 103 ALA A N 1
ATOM 827 C CA . ALA A 1 103 ? -4.868 -8.803 13.052 1.00 86.81 103 ALA A CA 1
ATOM 828 C C . ALA A 1 103 ? -5.074 -7.966 14.323 1.00 86.81 103 ALA A C 1
ATOM 830 O O . ALA A 1 103 ? -6.100 -8.050 15.000 1.00 86.81 103 ALA A O 1
ATOM 831 N N . LYS A 1 104 ? -4.108 -7.095 14.628 1.00 88.81 104 LYS A N 1
ATOM 832 C CA . LYS A 1 104 ? -4.285 -6.024 15.619 1.00 88.81 104 LYS A CA 1
ATOM 833 C C . LYS A 1 104 ? -5.104 -4.886 15.019 1.00 88.81 104 LYS A C 1
ATOM 835 O O . LYS A 1 104 ? -4.843 -4.464 13.898 1.00 88.81 104 LYS A O 1
ATOM 840 N N . VAL A 1 105 ? -6.054 -4.341 15.766 1.00 89.69 105 VAL A N 1
ATOM 841 C CA . VAL A 1 105 ? -6.961 -3.293 15.283 1.00 89.69 105 VAL A CA 1
ATOM 842 C C . VAL A 1 105 ? -6.494 -1.927 15.765 1.00 89.69 105 VAL A C 1
ATOM 844 O O . VAL A 1 105 ? -6.337 -1.700 16.961 1.00 89.69 105 VAL A O 1
ATOM 847 N N . ILE A 1 106 ? -6.321 -0.989 14.840 1.00 87.81 106 ILE A N 1
ATOM 848 C CA . ILE A 1 106 ? -6.089 0.425 15.131 1.00 87.81 106 ILE A CA 1
ATOM 849 C C . ILE A 1 106 ? -7.327 1.195 14.686 1.00 87.81 106 ILE A C 1
ATOM 851 O O . ILE A 1 106 ? -7.552 1.398 13.494 1.00 87.81 106 ILE A O 1
ATOM 855 N N . LEU A 1 107 ? -8.133 1.631 15.648 1.00 87.88 107 LEU A N 1
ATOM 856 C CA . LEU A 1 107 ? -9.320 2.429 15.390 1.00 87.88 107 LEU A CA 1
ATOM 857 C C . LEU A 1 107 ? -8.963 3.913 15.439 1.00 87.88 107 LEU A C 1
ATOM 859 O O . LEU A 1 107 ? -8.676 4.445 16.511 1.00 87.88 107 LEU A O 1
ATOM 863 N N . SER A 1 108 ? -8.985 4.574 14.285 1.00 85.25 108 SER A N 1
ATOM 864 C CA . SER A 1 108 ? -8.736 6.008 14.157 1.00 85.25 108 SER A CA 1
ATOM 865 C C . SER A 1 108 ? -10.057 6.748 13.990 1.00 85.25 108 SER A C 1
ATOM 867 O O . SER A 1 108 ? -10.756 6.569 12.994 1.00 85.25 108 SER A O 1
ATOM 869 N N . ILE A 1 109 ? -10.406 7.555 14.986 1.00 84.56 109 ILE A N 1
ATOM 870 C CA . ILE A 1 109 ? -11.695 8.239 15.056 1.00 84.56 109 ILE A CA 1
ATOM 871 C C . ILE A 1 109 ? -11.522 9.683 14.600 1.00 84.56 109 ILE A C 1
ATOM 873 O O . ILE A 1 109 ? -10.847 10.479 15.267 1.00 84.56 109 ILE A O 1
ATOM 877 N N . ASP A 1 110 ? -12.172 10.021 13.489 1.00 79.12 110 ASP A N 1
ATOM 878 C CA . ASP A 1 110 ? -12.357 11.401 13.067 1.00 79.12 110 ASP A CA 1
ATOM 879 C C . ASP A 1 110 ? -13.436 12.048 13.942 1.00 79.12 110 ASP A C 1
ATOM 881 O O . ASP A 1 110 ? -14.608 11.668 13.947 1.00 79.12 110 ASP A O 1
ATOM 885 N N . ALA A 1 111 ? -12.998 13.017 14.738 1.00 75.19 111 ALA A N 1
ATOM 886 C CA . ALA A 1 111 ? -13.836 13.798 15.632 1.00 75.19 111 ALA A CA 1
ATOM 887 C C . ALA A 1 111 ? -13.542 15.299 15.487 1.00 75.19 111 ALA A C 1
ATOM 889 O O . ALA A 1 111 ? -13.773 16.068 16.422 1.00 75.19 111 ALA A O 1
ATOM 890 N N . ILE A 1 112 ? -13.035 15.735 14.322 1.00 69.12 112 ILE A N 1
ATOM 891 C CA . ILE A 1 112 ? -12.597 17.122 14.080 1.00 69.12 112 ILE A CA 1
ATOM 892 C C . ILE A 1 112 ? -13.703 18.136 14.404 1.00 69.12 112 ILE A C 1
ATOM 894 O O . ILE A 1 112 ? -13.427 19.209 14.933 1.00 69.12 112 ILE A O 1
ATOM 898 N N . ARG A 1 113 ? -14.964 17.788 14.127 1.00 70.50 113 ARG A N 1
ATOM 899 C CA . ARG A 1 113 ? -16.132 18.657 14.348 1.00 70.50 113 ARG A CA 1
ATOM 900 C C . ARG A 1 113 ? -16.831 18.423 15.692 1.00 70.50 113 ARG A C 1
ATOM 902 O O . ARG A 1 113 ? -17.904 18.974 15.924 1.00 70.50 113 ARG A O 1
ATOM 909 N N . CYS A 1 114 ? -16.254 17.608 16.576 1.00 73.00 114 CYS A N 1
ATOM 910 C CA . CYS A 1 114 ? -16.888 17.197 17.822 1.00 73.00 114 CYS A CA 1
ATOM 911 C C . CYS A 1 114 ? -16.339 17.959 19.038 1.00 73.00 114 CYS A C 1
ATOM 913 O O . CYS A 1 114 ? -15.131 18.132 19.214 1.00 73.00 114 CYS A O 1
ATOM 915 N N . ASN A 1 115 ? -17.238 18.381 19.931 1.00 80.31 115 ASN A N 1
ATOM 916 C CA . ASN A 1 115 ? -16.858 18.959 21.217 1.00 80.31 115 ASN A CA 1
ATOM 917 C C . ASN A 1 115 ? -16.178 17.898 22.106 1.00 80.31 115 ASN A C 1
ATOM 919 O O . ASN A 1 115 ? -16.640 16.759 22.188 1.00 80.31 115 ASN A O 1
ATOM 923 N N . LYS A 1 116 ? -15.127 18.284 22.842 1.00 77.75 116 LYS A N 1
ATOM 924 C CA . LYS A 1 116 ? -14.376 17.385 23.740 1.00 77.75 116 LYS A CA 1
ATOM 925 C C . LYS A 1 116 ? -15.259 16.626 24.739 1.00 77.75 116 LYS A C 1
ATOM 927 O O . LYS A 1 116 ? -15.020 15.447 24.986 1.00 77.75 116 LYS A O 1
ATOM 932 N N . GLY A 1 117 ? -16.278 17.274 25.309 1.00 79.75 117 GLY A N 1
ATOM 933 C CA . GLY A 1 117 ? -17.202 16.638 26.253 1.00 79.75 117 GLY A CA 1
ATOM 934 C C . GLY A 1 117 ? -18.066 15.563 25.595 1.00 79.75 117 GLY A C 1
ATOM 935 O O . GLY A 1 117 ? -18.254 14.488 26.163 1.00 79.75 117 GLY A O 1
ATOM 936 N N . VAL A 1 118 ? -18.522 15.823 24.366 1.00 81.00 118 VAL A N 1
ATOM 937 C CA . VAL A 1 118 ? -19.286 14.858 23.568 1.00 81.00 118 VAL A CA 1
ATOM 938 C C . VAL A 1 118 ? -18.400 13.670 23.210 1.00 81.00 118 VAL A C 1
ATOM 940 O O . VAL A 1 118 ? -18.768 12.541 23.513 1.00 81.00 118 VAL A O 1
ATOM 943 N N . LEU A 1 119 ? -17.191 13.909 22.691 1.00 81.69 119 LEU A N 1
ATOM 944 C CA . LEU A 1 119 ? -16.241 12.840 22.375 1.00 81.69 119 LEU A CA 1
ATOM 945 C C . LEU A 1 119 ? -15.930 11.959 23.589 1.00 81.69 119 LEU A C 1
ATOM 947 O O . LEU A 1 119 ? -15.961 10.735 23.487 1.00 81.69 119 LEU A O 1
ATOM 951 N N . ARG A 1 120 ? -15.670 12.563 24.754 1.00 82.62 120 ARG A N 1
ATOM 952 C CA . ARG A 1 120 ? -15.391 11.812 25.984 1.00 82.62 120 ARG A CA 1
ATOM 953 C C . ARG A 1 120 ? -16.572 10.931 26.393 1.00 82.62 120 ARG A C 1
ATOM 955 O O . ARG A 1 120 ? -16.359 9.788 26.792 1.00 82.62 120 ARG A O 1
ATOM 962 N N . ASN A 1 121 ? -17.795 11.448 26.298 1.00 85.06 121 ASN A N 1
ATOM 963 C CA . ASN A 1 121 ? -18.996 10.689 26.632 1.00 85.06 121 ASN A CA 1
ATOM 964 C C . ASN A 1 121 ? -19.233 9.543 25.641 1.00 85.06 121 ASN A C 1
ATOM 966 O O . ASN A 1 121 ? -19.476 8.419 26.074 1.00 85.06 121 ASN A O 1
ATOM 970 N N . GLU A 1 122 ? -19.102 9.793 24.338 1.00 84.56 122 GLU A N 1
ATOM 971 C CA . GLU A 1 122 ? -19.259 8.769 23.297 1.00 84.56 122 GLU A CA 1
ATOM 972 C C . GLU A 1 122 ? -18.206 7.663 23.429 1.00 84.56 122 GLU A C 1
ATOM 974 O O . GLU A 1 122 ? -18.555 6.484 23.463 1.00 84.56 122 GLU A O 1
ATOM 979 N N . LEU A 1 123 ? -16.931 8.021 23.625 1.00 83.56 123 LEU A N 1
ATOM 980 C CA . LEU A 1 123 ? -15.860 7.052 23.871 1.00 83.56 123 LEU A CA 1
ATOM 981 C C . LEU A 1 123 ? -16.110 6.236 25.139 1.00 83.56 123 LEU A C 1
ATOM 983 O O . LEU A 1 123 ? -15.913 5.024 25.136 1.00 83.56 123 LEU A O 1
ATOM 987 N N . LYS A 1 124 ? -16.556 6.873 26.228 1.00 85.12 124 LYS A N 1
ATOM 988 C CA . LYS A 1 124 ? -16.859 6.168 27.479 1.00 85.12 124 LYS A CA 1
ATOM 989 C C . LYS A 1 124 ? -18.007 5.176 27.291 1.00 85.12 124 LYS A C 1
ATOM 991 O O . LYS A 1 124 ? -17.915 4.055 27.787 1.00 85.12 124 LYS A O 1
ATOM 996 N N . THR A 1 125 ? -19.044 5.564 26.552 1.00 87.00 125 THR A N 1
ATOM 997 C CA . THR A 1 125 ? -20.156 4.680 26.188 1.00 87.00 125 THR A CA 1
ATOM 998 C C . THR A 1 125 ? -19.666 3.518 25.329 1.00 87.00 125 THR A C 1
ATOM 1000 O O . THR A 1 125 ? -19.926 2.367 25.665 1.00 87.00 125 THR A O 1
ATOM 1003 N N . PHE A 1 126 ? -18.897 3.793 24.273 1.00 84.88 126 PHE A N 1
ATOM 1004 C CA . PHE A 1 126 ? -18.341 2.786 23.368 1.00 84.88 126 PHE A CA 1
ATOM 1005 C C . PHE A 1 126 ? -17.460 1.768 24.109 1.00 84.88 126 PHE A C 1
ATOM 1007 O O . PHE A 1 126 ? -17.722 0.569 24.049 1.00 84.88 126 PHE A O 1
ATOM 1014 N N . LEU A 1 127 ? -16.491 2.239 24.902 1.00 84.62 127 LEU A N 1
ATOM 1015 C CA . LEU A 1 127 ? -15.623 1.406 25.748 1.00 84.62 127 LEU A CA 1
ATOM 1016 C C . LEU A 1 127 ? -16.394 0.636 26.835 1.00 84.62 127 LEU A C 1
ATOM 1018 O O . LEU A 1 127 ? -15.888 -0.347 27.376 1.00 84.62 127 LEU A O 1
ATOM 1022 N N . GLY A 1 128 ? -17.584 1.112 27.206 1.00 83.19 128 GLY A N 1
ATOM 1023 C CA . GLY A 1 128 ? -18.468 0.472 28.175 1.00 83.19 128 GLY A CA 1
ATOM 1024 C C . GLY A 1 128 ? -19.272 -0.696 27.603 1.00 83.19 128 GLY A C 1
ATOM 1025 O O . GLY A 1 128 ? -19.673 -1.562 28.375 1.00 83.19 128 GLY A O 1
ATOM 1026 N N . LYS A 1 129 ? -19.477 -0.754 26.278 1.00 84.50 129 LYS A N 1
ATOM 1027 C CA . LYS A 1 129 ? -20.309 -1.784 25.626 1.00 84.50 129 LYS A CA 1
ATOM 1028 C C . LYS A 1 129 ? -19.707 -3.191 25.707 1.00 84.50 129 LYS A C 1
ATOM 1030 O O . LYS A 1 129 ? -20.451 -4.160 25.783 1.00 84.50 129 LYS A O 1
ATOM 1035 N N . THR A 1 130 ? -18.380 -3.319 25.681 1.00 82.62 130 THR A N 1
ATOM 1036 C CA . THR A 1 130 ? -17.686 -4.615 25.783 1.00 82.62 130 THR A CA 1
ATOM 1037 C C . THR A 1 130 ? -16.279 -4.456 26.357 1.00 82.62 130 THR A C 1
ATOM 1039 O O . THR A 1 130 ? -15.638 -3.414 26.209 1.00 82.62 130 THR A O 1
ATOM 1042 N N . THR A 1 131 ? -15.776 -5.502 27.015 1.00 83.75 131 THR A N 1
ATOM 1043 C CA . THR A 1 131 ? -14.395 -5.576 27.516 1.00 83.75 131 THR A CA 1
ATOM 1044 C C . THR A 1 131 ? -13.367 -5.653 26.390 1.00 83.75 131 THR A C 1
ATOM 1046 O O . THR A 1 131 ? -12.234 -5.227 26.596 1.00 83.75 131 THR A O 1
ATOM 1049 N N . MET A 1 132 ? -13.771 -6.103 25.196 1.00 87.00 132 MET A N 1
ATOM 1050 C CA . MET A 1 132 ? -12.934 -6.202 23.995 1.00 87.00 132 MET A CA 1
ATOM 1051 C C . MET A 1 132 ? -12.203 -4.888 23.681 1.00 87.00 132 MET A C 1
ATOM 1053 O O . MET A 1 132 ? -10.998 -4.876 23.465 1.00 87.00 132 MET A O 1
ATOM 1057 N N . TYR A 1 133 ? -12.901 -3.750 23.749 1.00 82.56 133 TYR A N 1
ATOM 1058 C CA . TYR A 1 133 ? -12.308 -2.437 23.460 1.00 82.56 133 TYR A CA 1
ATOM 1059 C C . TYR A 1 133 ? -11.298 -1.954 24.505 1.00 82.56 133 TYR A C 1
ATOM 1061 O O . TYR A 1 133 ? -10.622 -0.946 24.296 1.00 82.56 133 TYR A O 1
ATOM 1069 N N . LYS A 1 134 ? -11.209 -2.638 25.649 1.00 81.94 134 LYS A N 1
ATOM 1070 C CA . LYS A 1 134 ? -10.222 -2.353 26.694 1.00 81.94 134 LYS A CA 1
ATOM 1071 C C . LYS A 1 134 ? -8.949 -3.182 26.522 1.00 81.94 134 LYS A C 1
ATOM 1073 O O . LYS A 1 134 ? -7.960 -2.864 27.180 1.00 81.94 134 LYS A O 1
ATOM 1078 N N . ASP A 1 135 ? -8.947 -4.194 25.651 1.00 83.44 135 ASP A N 1
ATOM 1079 C CA . ASP A 1 135 ? -7.751 -4.969 25.332 1.00 83.44 135 ASP A CA 1
ATOM 1080 C C . ASP A 1 135 ? -6.785 -4.140 24.474 1.00 83.44 135 ASP A C 1
ATOM 1082 O O . ASP A 1 135 ? -6.839 -4.141 23.246 1.00 83.44 135 ASP A O 1
ATOM 1086 N N . ARG A 1 136 ? -5.854 -3.451 25.142 1.00 78.56 136 ARG A N 1
ATOM 1087 C CA . ARG A 1 136 ? -4.820 -2.623 24.502 1.00 78.56 136 ARG A CA 1
ATOM 1088 C C . ARG A 1 136 ? -3.786 -3.424 23.708 1.00 78.56 136 ARG A C 1
ATOM 1090 O O . ARG A 1 136 ? -3.035 -2.836 22.932 1.00 78.56 136 ARG A O 1
ATOM 1097 N N . THR A 1 137 ? -3.727 -4.743 23.889 1.00 76.31 137 THR A N 1
ATOM 1098 C CA . THR A 1 137 ? -2.788 -5.608 23.161 1.00 76.31 137 THR A CA 1
ATOM 1099 C C . THR A 1 137 ? -3.296 -5.951 21.760 1.00 76.31 137 THR A C 1
ATOM 1101 O O . THR A 1 137 ? -2.489 -6.150 20.845 1.00 76.31 137 THR A O 1
ATOM 1104 N N . ARG A 1 138 ? -4.625 -5.966 21.595 1.00 81.31 138 ARG A N 1
ATOM 1105 C CA . ARG A 1 138 ? -5.341 -6.317 20.363 1.00 81.31 138 ARG A CA 1
ATOM 1106 C C . ARG A 1 138 ? -6.002 -5.122 19.683 1.00 81.31 138 ARG A C 1
ATOM 1108 O O . ARG A 1 138 ? -6.015 -5.082 18.459 1.00 81.31 138 ARG A O 1
ATOM 1115 N N . ILE A 1 139 ? -6.528 -4.158 20.443 1.00 83.69 139 ILE A N 1
ATOM 1116 C CA . ILE A 1 139 ? -7.174 -2.948 19.923 1.00 83.69 139 ILE A CA 1
ATOM 1117 C C . ILE A 1 139 ? -6.497 -1.705 20.495 1.00 83.69 139 ILE A C 1
ATOM 1119 O O . ILE A 1 139 ? -6.471 -1.486 21.708 1.00 83.69 139 ILE A O 1
ATOM 1123 N N . ASN A 1 140 ? -6.035 -0.823 19.613 1.00 82.00 140 ASN A N 1
ATOM 1124 C CA . ASN A 1 140 ? -5.685 0.538 19.977 1.00 82.00 140 ASN A CA 1
ATOM 1125 C C . ASN A 1 140 ? -6.697 1.533 19.407 1.00 82.00 140 ASN A C 1
ATOM 1127 O O . ASN A 1 140 ? -6.976 1.531 18.212 1.00 82.00 140 ASN A O 1
ATOM 1131 N N . ILE A 1 141 ? -7.243 2.390 20.267 1.00 82.12 141 ILE A N 1
ATOM 1132 C CA . ILE A 1 141 ? -8.227 3.407 19.890 1.00 82.12 141 ILE A CA 1
ATOM 1133 C C . ILE A 1 141 ? -7.559 4.770 19.985 1.00 82.12 141 ILE A C 1
ATOM 1135 O O . ILE A 1 141 ? -7.148 5.186 21.070 1.00 82.12 141 ILE A O 1
ATOM 1139 N N . MET A 1 142 ? -7.501 5.457 18.851 1.00 77.94 142 MET A N 1
ATOM 1140 C CA . MET A 1 142 ? -6.916 6.777 18.688 1.00 77.94 142 MET A CA 1
ATOM 1141 C C . MET A 1 142 ? -8.016 7.756 18.278 1.00 77.94 142 MET A C 1
ATOM 1143 O O . MET A 1 142 ? -8.648 7.587 17.238 1.00 77.94 142 MET A O 1
ATOM 1147 N N . ALA A 1 143 ? -8.250 8.785 19.088 1.00 70.25 143 ALA A N 1
ATOM 1148 C CA . ALA A 1 143 ? -9.241 9.820 18.809 1.00 70.25 143 ALA A CA 1
ATOM 1149 C C . ALA A 1 143 ? -8.599 11.207 18.836 1.00 70.25 143 ALA A C 1
ATOM 1151 O O . ALA A 1 143 ? -7.720 11.484 19.657 1.00 70.25 143 ALA A O 1
ATOM 1152 N N . VAL A 1 144 ? -9.076 12.098 17.967 1.00 59.66 144 VAL A N 1
ATOM 1153 C CA . VAL A 1 144 ? -8.652 13.501 17.947 1.00 59.66 144 VAL A CA 1
ATOM 1154 C C . VAL A 1 144 ? -9.582 14.319 18.848 1.00 59.66 144 VAL A C 1
ATOM 1156 O O . VAL A 1 144 ? -10.728 14.581 18.499 1.00 59.66 144 VAL A O 1
ATOM 1159 N N . GLU A 1 145 ? -9.109 14.744 20.023 1.00 54.09 145 GLU A N 1
ATOM 1160 C CA . GLU A 1 145 ? -9.881 15.638 20.897 1.00 54.09 145 GLU A CA 1
ATOM 1161 C C . GLU A 1 145 ? -9.921 17.070 20.342 1.00 54.09 145 GLU A C 1
ATOM 1163 O O . GLU A 1 145 ? -8.929 17.794 20.446 1.00 54.09 145 GLU A O 1
ATOM 1168 N N . GLY A 1 146 ? -11.080 17.494 19.821 1.00 56.97 146 GLY A N 1
ATOM 1169 C CA . GLY A 1 146 ? -11.525 18.892 19.673 1.00 56.97 146 GLY A CA 1
ATOM 1170 C C . GLY A 1 146 ? -10.439 19.954 19.431 1.00 56.97 146 GLY A C 1
ATOM 1171 O O . GLY A 1 146 ? -10.408 20.942 20.157 1.00 56.97 146 GLY A O 1
ATOM 1172 N N . HIS A 1 147 ? -9.556 19.745 18.446 1.00 52.28 147 HIS A N 1
ATOM 1173 C CA . HIS A 1 147 ? -8.440 20.624 18.041 1.00 52.28 147 HIS A CA 1
ATOM 1174 C C . HIS A 1 147 ? -7.185 20.746 18.944 1.00 52.28 147 HIS A C 1
ATOM 1176 O O . HIS A 1 147 ? -6.560 21.801 18.943 1.00 52.28 147 HIS A O 1
ATOM 1182 N N . VAL A 1 148 ? -6.710 19.702 19.651 1.00 46.78 148 VAL A N 1
ATOM 1183 C CA . VAL A 1 148 ? -5.344 19.753 20.267 1.00 46.78 148 VAL A CA 1
ATOM 1184 C C . VAL A 1 148 ? -4.522 18.449 20.172 1.00 46.78 148 VAL A C 1
ATOM 1186 O O . VAL A 1 148 ? -3.594 18.234 20.943 1.00 46.78 148 VAL A O 1
ATOM 1189 N N . ARG A 1 149 ? -4.792 17.563 19.210 1.00 55.50 149 ARG A N 1
ATOM 1190 C CA . ARG A 1 149 ? -3.766 16.605 18.749 1.00 55.50 149 ARG A CA 1
ATOM 1191 C C . ARG A 1 149 ? -3.531 16.843 17.276 1.00 55.50 149 ARG A C 1
ATOM 1193 O O . ARG A 1 149 ? -4.483 16.823 16.496 1.00 55.50 149 ARG A O 1
ATOM 1200 N N . SER A 1 150 ? -2.291 17.137 16.909 1.00 61.94 150 SER A N 1
ATOM 1201 C CA . SER A 1 150 ? -1.963 17.344 15.509 1.00 61.94 150 SER A CA 1
ATOM 1202 C C . SER A 1 150 ? -2.071 16.007 14.776 1.00 61.94 150 SER A C 1
ATOM 1204 O O . SER A 1 150 ? -1.833 14.939 15.343 1.00 61.94 150 SER A O 1
ATOM 1206 N N . PHE A 1 151 ? -2.404 16.049 13.491 1.00 67.25 151 PHE A N 1
ATOM 1207 C CA . PHE A 1 151 ? -2.347 14.868 12.629 1.00 67.25 151 PHE A CA 1
ATOM 1208 C C . PHE A 1 151 ? -0.950 14.200 12.656 1.00 67.25 151 PHE A C 1
ATOM 1210 O O . PHE A 1 151 ? -0.833 12.984 12.517 1.00 67.25 151 PHE A O 1
ATOM 1217 N N . SER A 1 152 ? 0.102 14.984 12.937 1.00 71.44 152 SER A N 1
ATOM 1218 C CA . SER A 1 152 ? 1.472 14.509 13.173 1.00 71.44 152 SER A CA 1
ATOM 1219 C C . SER A 1 152 ? 1.598 13.616 14.417 1.00 71.44 152 SER A C 1
ATOM 1221 O O . SER A 1 152 ? 2.273 12.587 14.370 1.00 71.44 152 SER A O 1
ATOM 1223 N N . ASP A 1 153 ? 0.904 13.944 15.512 1.00 73.31 153 ASP A N 1
ATOM 1224 C CA . ASP A 1 153 ? 0.930 13.136 16.738 1.00 73.31 153 ASP A CA 1
ATOM 1225 C C . ASP A 1 153 ? 0.278 11.769 16.511 1.00 73.31 153 ASP A C 1
ATOM 1227 O O . ASP A 1 153 ? 0.837 10.744 16.898 1.00 73.31 153 ASP A O 1
ATOM 1231 N N . LEU A 1 154 ? -0.860 11.748 15.808 1.00 74.62 154 LEU A N 1
ATOM 1232 C CA . LEU A 1 154 ? -1.554 10.516 15.426 1.00 74.62 154 LEU A CA 1
ATOM 1233 C C . LEU A 1 154 ? -0.664 9.637 14.536 1.00 74.62 154 LEU A C 1
ATOM 1235 O O . LEU A 1 154 ? -0.499 8.446 14.783 1.00 74.62 154 LEU A O 1
ATOM 1239 N N . LYS A 1 155 ? -0.036 10.249 13.527 1.00 77.81 155 LYS A N 1
ATOM 1240 C CA . LYS A 1 155 ? 0.911 9.597 12.615 1.00 77.81 155 LYS A CA 1
ATOM 1241 C C . LYS A 1 155 ? 2.069 8.950 13.381 1.00 77.81 155 LYS A C 1
ATOM 1243 O O . LYS A 1 155 ? 2.403 7.794 13.123 1.00 77.81 155 LYS A O 1
ATOM 1248 N N . LYS A 1 156 ? 2.651 9.656 14.355 1.00 78.69 156 LYS A N 1
ATOM 1249 C CA . LYS A 1 156 ? 3.729 9.132 15.207 1.00 78.69 156 LYS A CA 1
ATOM 1250 C C . LYS A 1 156 ? 3.252 7.987 16.105 1.00 78.69 156 LYS A C 1
ATOM 1252 O O . LYS A 1 156 ? 3.935 6.972 16.200 1.00 78.69 156 LYS A O 1
ATOM 1257 N N . GLU A 1 157 ? 2.083 8.124 16.725 1.00 78.81 157 GLU A N 1
ATOM 1258 C CA . GLU A 1 157 ? 1.500 7.091 17.588 1.00 78.81 157 GLU A CA 1
ATOM 1259 C C . GLU A 1 157 ? 1.216 5.798 16.806 1.00 78.81 157 GLU A C 1
ATOM 1261 O O . GLU A 1 157 ? 1.572 4.708 17.254 1.00 78.81 157 GLU A O 1
ATOM 1266 N N . MET A 1 158 ? 0.662 5.916 15.595 1.00 80.69 158 MET A N 1
ATOM 1267 C CA . MET A 1 158 ? 0.438 4.785 14.691 1.00 80.69 158 MET A CA 1
ATOM 1268 C C . MET A 1 158 ? 1.740 4.100 14.283 1.00 80.69 158 MET A C 1
ATOM 1270 O O . MET A 1 158 ? 1.834 2.877 14.374 1.00 80.69 158 MET A O 1
ATOM 1274 N N . ARG A 1 159 ? 2.757 4.871 13.877 1.00 81.56 159 ARG A N 1
ATOM 1275 C CA . ARG A 1 159 ? 4.076 4.328 13.508 1.00 81.56 159 ARG A CA 1
ATOM 1276 C C . ARG A 1 159 ? 4.719 3.566 14.663 1.00 81.56 159 ARG A C 1
ATOM 1278 O O . ARG A 1 159 ? 5.218 2.460 14.455 1.00 81.56 159 ARG A O 1
ATOM 1285 N N . ASN A 1 160 ? 4.659 4.116 15.875 1.00 79.81 160 ASN A N 1
ATOM 1286 C CA . ASN A 1 160 ? 5.181 3.458 17.069 1.00 79.81 160 ASN A CA 1
ATOM 1287 C C . ASN A 1 160 ? 4.417 2.168 17.374 1.00 79.81 160 ASN A C 1
ATOM 1289 O O . ASN A 1 160 ? 5.039 1.136 17.600 1.00 79.81 160 ASN A O 1
ATOM 1293 N N . TYR A 1 161 ? 3.082 2.191 17.315 1.00 79.38 161 TYR A N 1
ATOM 1294 C CA . TYR A 1 161 ? 2.274 0.999 17.571 1.00 79.38 161 TYR A CA 1
ATOM 1295 C C . TYR A 1 161 ? 2.573 -0.121 16.564 1.00 79.38 161 TYR A C 1
ATOM 1297 O O . TYR A 1 161 ? 2.790 -1.265 16.967 1.00 79.38 161 TYR A O 1
ATOM 1305 N N . ILE A 1 162 ? 2.665 0.206 15.270 1.00 79.94 162 ILE A N 1
ATOM 1306 C CA . ILE A 1 162 ? 3.049 -0.752 14.224 1.00 79.94 162 ILE A CA 1
ATOM 1307 C C . ILE A 1 162 ? 4.456 -1.306 14.511 1.00 79.94 162 ILE A C 1
ATOM 1309 O O . ILE A 1 162 ? 4.650 -2.519 14.575 1.00 79.94 162 ILE A O 1
ATOM 1313 N N . SER A 1 163 ? 5.427 -0.437 14.784 1.00 78.19 163 SER A N 1
ATOM 1314 C CA . SER A 1 163 ? 6.823 -0.846 14.990 1.00 78.19 163 SER A CA 1
ATOM 1315 C C . SER A 1 163 ? 7.043 -1.678 16.257 1.00 78.19 163 SER A C 1
ATOM 1317 O O . SER A 1 163 ? 7.788 -2.654 16.248 1.00 78.19 163 SER A O 1
ATOM 1319 N N . GLU A 1 164 ? 6.402 -1.320 17.366 1.00 74.50 164 GLU A N 1
ATOM 1320 C CA . GLU A 1 164 ? 6.633 -1.973 18.656 1.00 74.50 164 GLU A CA 1
ATOM 1321 C C . GLU A 1 164 ? 5.784 -3.223 18.851 1.00 74.50 164 GLU A C 1
ATOM 1323 O O . GLU A 1 164 ? 6.258 -4.197 19.437 1.00 74.50 164 GLU A O 1
ATOM 1328 N N . SER A 1 165 ? 4.531 -3.186 18.392 1.00 67.50 165 SER A N 1
ATOM 1329 C CA . SER A 1 165 ? 3.547 -4.225 18.695 1.00 67.50 165 SER A CA 1
ATOM 1330 C C . SER A 1 165 ? 3.398 -5.231 17.565 1.00 67.50 165 SER A C 1
ATOM 1332 O O . SER A 1 165 ? 3.122 -6.397 17.837 1.00 67.50 165 SER A O 1
ATOM 1334 N N . VAL A 1 166 ? 3.534 -4.803 16.313 1.00 68.50 166 VAL A N 1
ATOM 1335 C CA . VAL A 1 166 ? 3.266 -5.647 15.140 1.00 68.50 166 VAL A CA 1
ATOM 1336 C C . VAL A 1 166 ? 4.565 -6.291 14.641 1.00 68.50 166 VAL A C 1
ATOM 1338 O O . VAL A 1 166 ? 4.570 -7.457 14.256 1.00 68.50 166 VAL A O 1
ATOM 1341 N N . LEU A 1 167 ? 5.692 -5.575 14.747 1.00 66.00 167 LEU A N 1
ATOM 1342 C CA . LEU A 1 167 ? 6.977 -5.921 14.124 1.00 66.00 167 LEU A CA 1
ATOM 1343 C C . LEU A 1 167 ? 8.022 -6.660 15.017 1.00 66.00 167 LEU A C 1
ATOM 1345 O O . LEU A 1 167 ? 9.171 -6.805 14.603 1.00 66.00 167 LEU A O 1
ATOM 1349 N N . LYS A 1 168 ? 7.634 -7.203 16.189 1.00 63.94 168 LYS A N 1
ATOM 1350 C CA . LYS A 1 168 ? 8.513 -8.003 17.089 1.00 63.94 168 LYS A CA 1
ATOM 1351 C C . LYS A 1 168 ? 8.249 -9.531 17.158 1.00 63.94 168 LYS A C 1
ATOM 1353 O O . LYS A 1 168 ? 8.846 -10.199 17.997 1.00 63.94 168 LYS A O 1
ATOM 1358 N N . GLY A 1 169 ? 7.349 -10.089 16.346 1.00 63.06 169 GLY A N 1
ATOM 1359 C CA . GLY A 1 169 ? 6.946 -11.509 16.360 1.00 63.06 169 GLY A CA 1
ATOM 1360 C C . GLY A 1 169 ? 7.616 -12.392 15.292 1.00 63.06 169 GLY A C 1
ATOM 1361 O O . GLY A 1 169 ? 8.459 -11.934 14.531 1.00 63.06 169 GLY A O 1
ATOM 1362 N N . SER A 1 170 ? 7.239 -13.675 15.233 1.00 62.56 170 SER A N 1
ATOM 1363 C CA . SER A 1 170 ? 7.571 -14.578 14.115 1.00 62.56 170 SER A CA 1
ATOM 1364 C C . SER A 1 170 ? 6.549 -14.380 12.989 1.00 62.56 170 SER A C 1
ATOM 1366 O O . SER A 1 170 ? 5.347 -14.436 13.251 1.00 62.56 170 SER A O 1
ATOM 1368 N N . TYR A 1 171 ? 7.010 -14.112 11.762 1.00 68.38 171 TYR A N 1
ATOM 1369 C CA . TYR A 1 171 ? 6.142 -13.764 10.631 1.00 68.38 171 TYR A CA 1
ATOM 1370 C C . TYR A 1 171 ? 5.907 -14.940 9.696 1.00 68.38 171 TYR A C 1
ATOM 1372 O O . TYR A 1 171 ? 6.855 -15.543 9.194 1.00 68.38 171 TYR A O 1
ATOM 1380 N N . LEU A 1 172 ? 4.637 -15.173 9.371 1.00 73.50 172 LEU A N 1
ATOM 1381 C CA . LEU A 1 172 ? 4.260 -15.852 8.138 1.00 73.50 172 LEU A CA 1
ATOM 1382 C C . LEU A 1 172 ? 4.330 -14.851 6.987 1.00 73.50 172 LEU A C 1
ATOM 1384 O O . LEU A 1 172 ? 3.748 -13.763 7.069 1.00 73.50 172 LEU A O 1
ATOM 1388 N N . SER A 1 173 ? 5.013 -15.233 5.911 1.00 77.88 173 SER A N 1
ATOM 1389 C CA . SER A 1 173 ? 4.986 -14.497 4.645 1.00 77.88 173 SER A CA 1
ATOM 1390 C C . SER A 1 173 ? 3.553 -14.379 4.111 1.00 77.88 173 SER A C 1
ATOM 1392 O O . SER A 1 173 ? 2.713 -15.240 4.383 1.00 77.88 173 SER A O 1
ATOM 1394 N N . LEU A 1 174 ? 3.278 -13.350 3.295 1.00 79.06 174 LEU A N 1
ATOM 1395 C CA . LEU A 1 174 ? 1.982 -13.217 2.610 1.00 79.06 174 LEU A CA 1
ATOM 1396 C C . LEU A 1 174 ? 1.615 -14.507 1.866 1.00 79.06 174 LEU A C 1
ATOM 1398 O O . LEU A 1 174 ? 0.476 -14.954 1.922 1.00 79.06 174 LEU A O 1
ATOM 1402 N N . TRP A 1 175 ? 2.608 -15.145 1.241 1.00 75.50 175 TRP A N 1
ATOM 1403 C CA . TRP A 1 175 ? 2.426 -16.412 0.547 1.00 75.50 175 TRP A CA 1
ATOM 1404 C C . TRP A 1 175 ? 1.955 -17.538 1.477 1.00 75.50 175 TRP A C 1
ATOM 1406 O O . TRP A 1 175 ? 0.991 -18.230 1.160 1.00 75.50 175 TRP A O 1
ATOM 1416 N N . GLN A 1 176 ? 2.594 -17.711 2.636 1.00 80.12 176 GLN A N 1
ATOM 1417 C CA .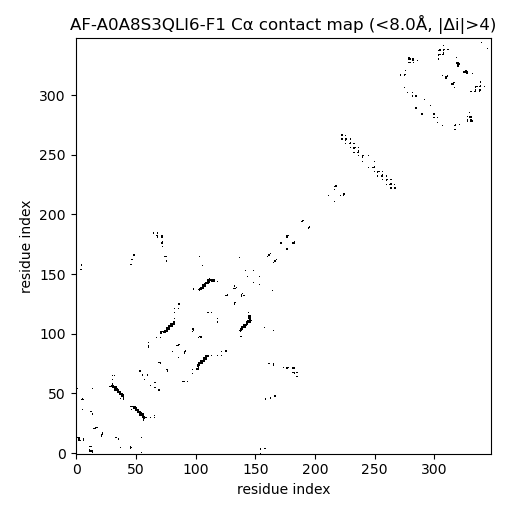 GLN A 1 176 ? 2.182 -18.724 3.615 1.00 80.12 176 GLN A CA 1
ATOM 1418 C C . GLN A 1 176 ? 0.755 -18.480 4.113 1.00 80.12 176 GLN A C 1
ATOM 1420 O O . GLN A 1 176 ? -0.035 -19.416 4.155 1.00 80.12 176 GLN A O 1
ATOM 1425 N N . ARG A 1 177 ? 0.387 -17.223 4.390 1.00 80.62 177 ARG A N 1
ATOM 1426 C CA . ARG A 1 177 ? -0.981 -16.867 4.810 1.00 80.62 177 ARG A CA 1
ATOM 1427 C C . ARG A 1 177 ? -2.019 -17.214 3.747 1.00 80.62 177 ARG A C 1
ATOM 1429 O O . ARG A 1 177 ? -3.064 -17.777 4.064 1.00 80.62 177 ARG A O 1
ATOM 1436 N N . LEU A 1 178 ? -1.718 -16.937 2.478 1.00 78.12 178 LEU A N 1
ATOM 1437 C CA . LEU A 1 178 ? -2.587 -17.316 1.362 1.00 78.12 178 LEU A CA 1
ATOM 1438 C C . LEU A 1 178 ? -2.744 -18.845 1.264 1.00 78.12 178 LEU A C 1
ATOM 1440 O O . LEU A 1 178 ? -3.857 -19.332 1.070 1.00 78.12 178 LEU A O 1
ATOM 1444 N N . GLN A 1 179 ? -1.659 -19.604 1.454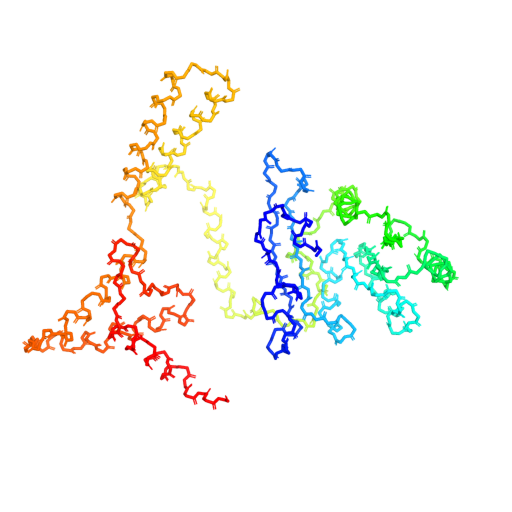 1.00 73.44 179 GLN A N 1
ATOM 1445 C CA . GLN A 1 179 ? -1.670 -21.073 1.409 1.00 73.44 179 GLN A CA 1
ATOM 1446 C C . GLN A 1 179 ? -2.408 -21.723 2.583 1.00 73.44 179 GLN A C 1
ATOM 1448 O O . GLN A 1 179 ? -3.057 -22.751 2.404 1.00 73.44 179 GLN A O 1
ATOM 1453 N N . GLU A 1 180 ? -2.383 -21.110 3.765 1.00 76.31 180 GLU A N 1
ATOM 1454 C CA . GLU A 1 180 ? -3.124 -21.581 4.944 1.00 76.31 180 GLU A CA 1
ATOM 1455 C C . GLU A 1 180 ? -4.650 -21.399 4.812 1.00 76.31 180 GLU A C 1
ATOM 1457 O O . GLU A 1 180 ? -5.409 -21.690 5.736 1.00 76.31 180 GLU A O 1
ATOM 1462 N N . GLY A 1 181 ? -5.135 -20.953 3.648 1.00 66.56 181 GLY A N 1
ATOM 1463 C CA . GLY A 1 181 ? -6.560 -20.816 3.375 1.00 66.56 181 GLY A CA 1
ATOM 1464 C C . GLY A 1 181 ? -7.193 -19.671 4.157 1.00 66.56 181 GLY A C 1
ATOM 1465 O O . GLY A 1 181 ? -8.396 -19.696 4.407 1.00 66.56 181 GLY A O 1
ATOM 1466 N N . MET A 1 182 ? -6.400 -18.663 4.526 1.00 65.69 182 MET A N 1
ATOM 1467 C CA . MET A 1 182 ? -6.871 -17.447 5.192 1.00 65.69 182 MET A CA 1
ATOM 1468 C C . MET A 1 182 ? -7.682 -16.531 4.251 1.00 65.69 182 MET A C 1
ATOM 1470 O O . MET A 1 182 ? -8.259 -15.539 4.688 1.00 65.69 182 MET A O 1
ATOM 1474 N N . CYS A 1 183 ? -7.747 -16.858 2.953 1.00 65.75 183 CYS A N 1
ATOM 1475 C CA . CYS A 1 183 ? -8.318 -16.024 1.893 1.00 65.75 183 CYS A CA 1
ATOM 1476 C C . CYS A 1 183 ? -9.109 -16.855 0.858 1.00 65.75 183 CYS A C 1
ATOM 1478 O O . CYS A 1 183 ? -8.768 -16.868 -0.320 1.00 65.75 183 CYS A O 1
ATOM 1480 N N . LYS A 1 184 ? -10.142 -17.598 1.287 1.00 63.47 184 LYS A N 1
ATOM 1481 C CA . LYS A 1 184 ? -10.866 -18.566 0.424 1.00 63.47 184 LYS A CA 1
ATOM 1482 C C . LYS A 1 184 ? -11.829 -17.950 -0.595 1.00 63.47 184 LYS A C 1
ATOM 1484 O O . LYS A 1 184 ? -12.205 -18.629 -1.542 1.00 63.47 184 LYS A O 1
ATOM 1489 N N . GLU A 1 185 ? -12.255 -16.707 -0.387 1.00 67.31 185 GLU A N 1
ATOM 1490 C CA . GLU A 1 185 ? -13.322 -16.089 -1.189 1.00 67.31 185 GLU A CA 1
ATOM 1491 C C . GLU A 1 185 ? -12.813 -15.242 -2.359 1.00 67.31 185 GLU A C 1
ATOM 1493 O O . GLU A 1 185 ? -13.596 -14.858 -3.226 1.00 67.31 185 GLU A O 1
ATOM 1498 N N . ILE A 1 186 ? -11.508 -14.964 -2.413 1.00 71.56 186 ILE A N 1
ATOM 1499 C CA . ILE A 1 186 ? -10.908 -14.233 -3.528 1.00 71.56 186 ILE A CA 1
ATOM 1500 C C . ILE A 1 186 ? -10.403 -15.239 -4.555 1.00 71.56 186 ILE A C 1
ATOM 1502 O O . ILE A 1 186 ? -9.617 -16.131 -4.236 1.00 71.56 186 ILE A O 1
ATOM 1506 N N . ASN A 1 187 ? -10.858 -15.087 -5.798 1.00 70.44 187 ASN A N 1
ATOM 1507 C CA . ASN A 1 187 ? -10.322 -15.856 -6.909 1.00 70.44 187 ASN A CA 1
ATOM 1508 C C . ASN A 1 187 ? -8.908 -15.354 -7.218 1.00 70.44 187 ASN A C 1
ATOM 1510 O O . ASN A 1 187 ? -8.729 -14.216 -7.645 1.00 70.44 187 ASN A O 1
ATOM 1514 N N . VAL A 1 188 ? -7.926 -16.206 -6.955 1.00 69.44 188 VAL A N 1
ATOM 1515 C CA . VAL A 1 188 ? -6.503 -15.954 -7.186 1.00 69.44 188 VAL A CA 1
ATOM 1516 C C . VAL A 1 188 ? -6.171 -16.591 -8.528 1.00 69.44 188 VAL A C 1
ATOM 1518 O O . VAL A 1 188 ? -6.250 -17.816 -8.667 1.00 69.44 188 VAL A O 1
ATOM 1521 N N . ASP A 1 189 ? -5.867 -15.776 -9.534 1.00 68.50 189 ASP A N 1
ATOM 1522 C CA . ASP A 1 189 ? -5.572 -16.271 -10.876 1.00 68.50 189 ASP A CA 1
ATOM 1523 C C . ASP A 1 189 ? -4.298 -17.118 -10.885 1.00 68.50 189 ASP A C 1
ATOM 1525 O O . ASP A 1 189 ? -4.263 -18.122 -11.592 1.00 68.50 189 ASP A O 1
ATOM 1529 N N . GLU A 1 190 ? -3.332 -16.855 -9.999 1.00 65.00 190 GLU A N 1
ATOM 1530 C CA . GLU A 1 190 ? -2.116 -17.667 -9.864 1.00 65.00 190 GLU A CA 1
ATOM 1531 C C . GLU A 1 190 ? -2.371 -19.129 -9.454 1.00 65.00 190 GLU A C 1
ATOM 1533 O O . GLU A 1 190 ? -1.500 -19.982 -9.643 1.00 65.00 190 GLU A O 1
ATOM 1538 N N . ASN A 1 191 ? -3.556 -19.452 -8.921 1.00 66.94 191 ASN A N 1
ATOM 1539 C CA . ASN A 1 191 ? -3.946 -20.831 -8.611 1.00 66.94 191 ASN A CA 1
ATOM 1540 C C . ASN A 1 191 ? -4.473 -21.597 -9.836 1.00 66.94 191 ASN A C 1
ATOM 1542 O O . ASN A 1 191 ? -4.710 -22.805 -9.754 1.00 66.94 191 ASN A O 1
ATOM 1546 N N . GLN A 1 192 ? -4.669 -20.933 -10.978 1.00 73.12 192 GLN A N 1
ATOM 1547 C CA . GLN A 1 192 ? -5.072 -21.613 -12.203 1.00 73.12 192 GLN A CA 1
ATOM 1548 C C . GLN A 1 192 ? -3.899 -22.401 -12.794 1.00 73.12 192 GLN A C 1
ATOM 1550 O O . GLN A 1 192 ? -2.759 -21.939 -12.845 1.00 73.12 192 GLN A O 1
ATOM 1555 N N . ILE A 1 193 ? -4.203 -23.589 -13.325 1.00 71.25 193 ILE A N 1
ATOM 1556 C CA . ILE A 1 193 ? -3.217 -24.521 -13.901 1.00 71.25 193 ILE A CA 1
ATOM 1557 C C . ILE A 1 193 ? -2.352 -23.843 -14.975 1.00 71.25 193 ILE A C 1
ATOM 1559 O O . ILE A 1 193 ? -1.166 -24.149 -15.087 1.00 71.25 193 ILE A O 1
ATOM 1563 N N . VAL A 1 194 ? -2.913 -22.885 -15.717 1.00 73.56 194 VAL A N 1
ATOM 1564 C CA . VAL A 1 194 ? -2.220 -22.140 -16.781 1.00 73.56 194 VAL A CA 1
ATOM 1565 C C . VAL A 1 194 ? -0.966 -21.419 -16.266 1.00 73.56 194 VAL A C 1
ATOM 1567 O O . VAL A 1 194 ? 0.038 -21.363 -16.974 1.00 73.56 194 VAL A O 1
ATOM 1570 N N . TYR A 1 195 ? -0.971 -20.943 -15.018 1.00 71.25 195 TYR A N 1
ATOM 1571 C CA . TYR A 1 195 ? 0.153 -20.202 -14.437 1.00 71.25 195 TYR A CA 1
ATOM 1572 C C . TYR A 1 195 ? 1.164 -21.095 -13.702 1.00 71.25 195 TYR A C 1
ATOM 1574 O O . TYR A 1 195 ? 2.233 -20.622 -13.316 1.00 71.25 195 TYR A O 1
ATOM 1582 N N . SER A 1 196 ? 0.897 -22.402 -13.570 1.00 71.75 196 SER A N 1
ATOM 1583 C CA . SER A 1 196 ? 1.827 -23.350 -12.931 1.00 71.75 196 SER A CA 1
ATOM 1584 C C . SER A 1 196 ? 3.176 -23.434 -13.658 1.00 71.75 196 SER A C 1
ATOM 1586 O O . SER A 1 196 ? 4.228 -23.409 -13.021 1.00 71.75 196 SER A O 1
ATOM 1588 N N . ALA A 1 197 ? 3.159 -23.427 -14.994 1.00 75.06 197 ALA A N 1
ATOM 1589 C CA . ALA A 1 197 ? 4.368 -23.419 -15.815 1.00 75.06 197 ALA A CA 1
ATOM 1590 C C . ALA A 1 197 ? 5.151 -22.099 -15.687 1.00 75.06 197 ALA A C 1
ATOM 1592 O O . ALA A 1 197 ? 6.382 -22.107 -15.631 1.00 75.06 197 ALA A O 1
ATOM 1593 N N . MET A 1 198 ? 4.446 -20.962 -15.599 1.00 74.56 198 MET A N 1
ATOM 1594 C CA . MET A 1 198 ? 5.076 -19.653 -15.383 1.00 74.56 198 MET A CA 1
ATOM 1595 C C . MET A 1 198 ? 5.757 -19.586 -14.016 1.00 74.56 198 MET A C 1
ATOM 1597 O O . MET A 1 198 ? 6.868 -19.072 -13.903 1.00 74.56 198 MET A O 1
ATOM 1601 N N . ARG A 1 199 ? 5.126 -20.164 -12.991 1.00 74.75 199 ARG A N 1
ATOM 1602 C CA . ARG A 1 199 ? 5.689 -20.262 -11.647 1.00 74.75 199 ARG A CA 1
ATOM 1603 C C . ARG A 1 199 ? 6.968 -21.089 -11.614 1.00 74.75 199 ARG A C 1
ATOM 1605 O O . ARG A 1 199 ? 7.974 -20.625 -11.090 1.00 74.75 199 ARG A O 1
ATOM 1612 N N . GLU A 1 200 ? 6.955 -22.275 -12.216 1.00 81.19 200 GLU A N 1
ATOM 1613 C CA . GLU A 1 200 ? 8.144 -23.131 -12.277 1.00 81.19 200 GLU A CA 1
ATOM 1614 C C . GLU A 1 200 ? 9.302 -22.430 -13.010 1.00 81.19 200 GLU A C 1
ATOM 1616 O O . GLU A 1 200 ? 10.463 -22.524 -12.603 1.00 81.19 200 GLU A O 1
ATOM 1621 N N . ALA A 1 201 ? 8.996 -21.681 -14.074 1.00 79.94 201 ALA A N 1
ATOM 1622 C CA . ALA A 1 201 ? 9.982 -20.860 -14.768 1.00 79.94 201 ALA A CA 1
ATOM 1623 C C . ALA A 1 201 ? 10.530 -19.731 -13.873 1.00 79.94 201 ALA A C 1
ATOM 1625 O O . ALA A 1 201 ? 11.746 -19.536 -13.817 1.00 79.94 201 ALA A O 1
ATOM 1626 N N . ALA A 1 202 ? 9.666 -19.027 -13.136 1.00 78.31 202 ALA A N 1
ATOM 1627 C CA . ALA A 1 202 ? 10.068 -17.979 -12.199 1.00 78.31 202 ALA A CA 1
ATOM 1628 C C . ALA A 1 202 ? 10.945 -18.521 -11.055 1.00 78.31 202 ALA A C 1
ATOM 1630 O O . ALA A 1 202 ? 11.957 -17.902 -10.719 1.00 78.31 202 ALA A O 1
ATOM 1631 N N . ASP A 1 203 ? 10.625 -19.696 -10.507 1.00 80.62 203 ASP A N 1
ATOM 1632 C CA . ASP A 1 203 ? 11.422 -20.359 -9.468 1.00 80.62 203 ASP A CA 1
ATOM 1633 C C . ASP A 1 203 ? 12.810 -20.749 -9.998 1.00 80.62 203 ASP A C 1
ATOM 1635 O O . ASP A 1 203 ? 13.827 -20.501 -9.343 1.00 80.62 203 ASP A O 1
ATOM 1639 N N . LYS A 1 204 ? 12.884 -21.283 -11.227 1.00 80.50 204 LYS A N 1
ATOM 1640 C CA . LYS A 1 204 ? 14.161 -21.579 -11.900 1.00 80.50 204 LYS A CA 1
ATOM 1641 C C . LYS A 1 204 ? 15.011 -20.321 -12.064 1.00 80.50 204 LYS A C 1
ATOM 1643 O O . LYS A 1 204 ? 16.183 -20.346 -11.685 1.00 80.50 204 LYS A O 1
ATOM 1648 N N . ILE A 1 205 ? 14.429 -19.223 -12.554 1.00 75.88 205 ILE A N 1
ATOM 1649 C CA . ILE A 1 205 ? 15.116 -17.928 -12.693 1.00 75.88 205 ILE A CA 1
ATOM 1650 C C . ILE A 1 205 ? 15.604 -17.440 -11.325 1.00 75.88 205 ILE A C 1
ATOM 1652 O O . ILE A 1 205 ? 16.789 -17.159 -11.157 1.00 75.88 205 ILE A O 1
ATOM 1656 N N . THR A 1 206 ? 14.727 -17.411 -10.321 1.00 74.62 206 THR A N 1
ATOM 1657 C CA . THR A 1 206 ? 15.044 -16.923 -8.970 1.00 74.62 206 THR A CA 1
ATOM 1658 C C . THR A 1 206 ? 16.138 -17.758 -8.305 1.00 74.62 206 THR A C 1
ATOM 1660 O O . THR A 1 206 ? 17.015 -17.208 -7.647 1.00 74.62 206 THR A O 1
ATOM 1663 N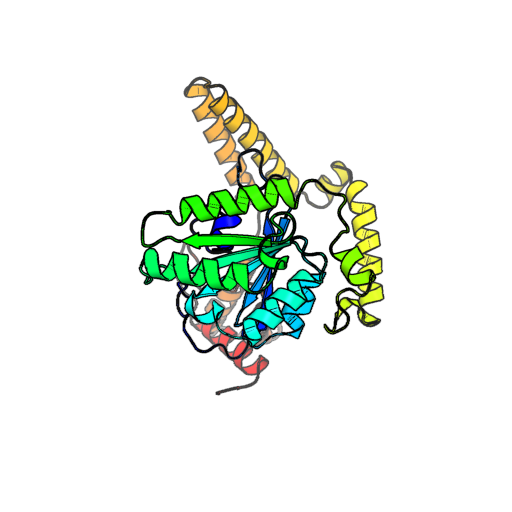 N . SER A 1 207 ? 16.171 -19.074 -8.538 1.00 81.31 207 SER A N 1
ATOM 1664 C CA . SER A 1 207 ? 17.245 -19.952 -8.049 1.00 81.31 207 SER A CA 1
ATOM 1665 C C . SER A 1 207 ? 18.607 -19.694 -8.712 1.00 81.31 207 SER A C 1
ATOM 1667 O O . SER A 1 207 ? 19.655 -20.049 -8.160 1.00 81.31 207 SER A O 1
ATOM 1669 N N . PHE A 1 208 ? 18.596 -19.092 -9.904 1.00 72.69 208 PHE A N 1
ATOM 1670 C CA . PHE A 1 208 ? 19.784 -18.766 -10.683 1.00 72.69 208 PHE A CA 1
ATOM 1671 C C . PHE A 1 208 ? 20.309 -17.357 -10.383 1.00 72.69 208 PHE A C 1
ATOM 1673 O O . PHE A 1 208 ? 21.516 -17.143 -10.450 1.00 72.69 208 PHE A O 1
ATOM 1680 N N . VAL A 1 209 ? 19.447 -16.414 -9.981 1.00 68.75 209 VAL A N 1
ATOM 1681 C CA . VAL A 1 209 ? 19.829 -15.021 -9.672 1.00 68.75 209 VAL A CA 1
ATOM 1682 C C . VAL A 1 209 ? 20.978 -14.923 -8.650 1.00 68.75 209 VAL A C 1
ATOM 1684 O O . VAL A 1 209 ? 21.952 -14.236 -8.950 1.00 68.75 209 VAL A O 1
ATOM 1687 N N . PRO A 1 210 ? 20.979 -15.640 -7.505 1.00 67.25 210 PRO A N 1
ATOM 1688 C CA . PRO A 1 210 ? 22.112 -15.623 -6.572 1.00 67.25 210 PRO A CA 1
ATOM 1689 C C . PRO A 1 210 ? 23.406 -16.218 -7.147 1.00 67.25 210 PRO A C 1
ATOM 1691 O O . PRO A 1 210 ? 24.487 -15.962 -6.626 1.00 67.25 210 PRO A O 1
ATOM 1694 N N . LYS A 1 211 ? 23.298 -17.041 -8.198 1.00 68.12 211 LYS A N 1
ATOM 1695 C CA . LYS A 1 211 ? 24.422 -17.703 -8.875 1.00 68.12 211 LYS A CA 1
ATOM 1696 C C . LYS A 1 211 ? 24.963 -16.884 -10.050 1.00 68.12 211 LYS A C 1
ATOM 1698 O O . LYS A 1 211 ? 26.018 -17.230 -10.579 1.00 68.12 211 LYS A O 1
ATOM 1703 N N . MET A 1 212 ? 24.281 -15.810 -10.459 1.00 64.06 212 MET A N 1
ATOM 1704 C CA . MET A 1 212 ? 24.819 -14.865 -11.436 1.00 64.06 212 MET A CA 1
ATOM 1705 C C . MET A 1 212 ? 26.000 -14.120 -10.815 1.00 64.06 212 MET A C 1
ATOM 1707 O O . MET A 1 212 ? 25.832 -13.215 -9.999 1.00 64.06 212 MET A O 1
ATOM 1711 N N . CYS A 1 213 ? 27.213 -14.492 -11.216 1.00 63.94 213 CYS A N 1
ATOM 1712 C CA . CYS A 1 213 ? 28.407 -13.745 -10.857 1.00 63.94 213 CYS A CA 1
ATOM 1713 C C . CYS A 1 213 ? 28.475 -12.414 -11.625 1.00 63.94 213 CYS A C 1
ATOM 1715 O O . CYS A 1 213 ? 27.899 -12.248 -12.706 1.00 63.94 213 CYS A O 1
ATOM 1717 N N . SER A 1 214 ? 29.209 -11.455 -11.060 1.00 62.12 214 SER A N 1
ATOM 1718 C CA . SER A 1 214 ? 29.410 -10.116 -11.628 1.00 62.12 214 SER A CA 1
ATOM 1719 C C . SER A 1 214 ? 29.938 -10.140 -13.066 1.00 62.12 214 SER A C 1
ATOM 1721 O O . SER A 1 214 ? 29.585 -9.259 -13.844 1.00 62.12 214 SER A O 1
ATOM 1723 N N . SER A 1 215 ? 30.707 -11.162 -13.456 1.00 60.84 215 SER A N 1
ATOM 1724 C CA . SER A 1 215 ? 31.229 -11.311 -14.819 1.00 60.84 215 SER A CA 1
ATOM 1725 C C . SER A 1 215 ? 30.158 -11.685 -15.850 1.00 60.84 215 SER A C 1
ATOM 1727 O O . SER A 1 215 ? 30.155 -11.120 -16.938 1.00 60.84 215 SER A O 1
ATOM 1729 N N . ILE A 1 216 ? 29.207 -12.565 -15.514 1.00 65.94 216 ILE A N 1
ATOM 1730 C CA . ILE A 1 216 ? 28.063 -12.881 -16.392 1.00 65.94 216 ILE A CA 1
ATOM 1731 C C . ILE A 1 216 ? 27.144 -11.662 -16.514 1.00 65.94 216 ILE A C 1
ATOM 1733 O O . ILE A 1 216 ? 26.673 -11.340 -17.603 1.00 65.94 216 ILE A O 1
ATOM 1737 N N . LYS A 1 217 ? 26.921 -10.949 -15.402 1.00 61.69 217 LYS A N 1
ATOM 1738 C CA . LYS A 1 217 ? 26.138 -9.708 -15.379 1.00 61.69 217 LYS A CA 1
ATOM 1739 C C . LYS A 1 217 ? 26.771 -8.631 -16.270 1.00 61.69 217 LYS A C 1
ATOM 1741 O O . LYS A 1 217 ? 26.058 -8.022 -17.053 1.00 61.69 217 LYS A O 1
ATOM 1746 N N . ALA A 1 218 ? 28.092 -8.463 -16.223 1.00 62.69 218 ALA A N 1
ATOM 1747 C CA . ALA A 1 218 ? 28.817 -7.527 -17.085 1.00 62.69 218 ALA A CA 1
ATOM 1748 C C . ALA A 1 218 ? 28.768 -7.914 -18.576 1.00 62.69 218 ALA A C 1
ATOM 1750 O O . ALA A 1 218 ? 28.658 -7.042 -19.429 1.00 62.69 218 ALA A O 1
ATOM 1751 N N . GLN A 1 219 ? 28.801 -9.212 -18.901 1.00 64.19 219 GLN A N 1
ATOM 1752 C CA . GLN A 1 219 ? 28.709 -9.684 -20.290 1.00 64.19 219 GLN A CA 1
ATOM 1753 C C . GLN A 1 219 ? 27.302 -9.546 -20.884 1.00 64.19 219 GLN A C 1
ATOM 1755 O O . GLN A 1 219 ? 27.163 -9.168 -22.043 1.00 64.19 219 GLN A O 1
ATOM 1760 N N . LEU A 1 220 ? 26.262 -9.878 -20.112 1.00 63.53 220 LEU A N 1
ATOM 1761 C CA . LEU A 1 220 ? 24.876 -9.884 -20.595 1.00 63.53 220 LEU A CA 1
ATOM 1762 C C . LEU A 1 220 ? 24.182 -8.527 -20.449 1.00 63.53 220 LEU A C 1
ATOM 1764 O O . LEU A 1 220 ? 23.268 -8.225 -21.210 1.00 63.53 220 LEU A O 1
ATOM 1768 N N . LEU A 1 221 ? 24.592 -7.724 -19.466 1.00 68.94 221 LEU A N 1
ATOM 1769 C CA . LEU A 1 221 ? 24.017 -6.417 -19.155 1.00 68.94 221 LEU A CA 1
ATOM 1770 C C . LEU A 1 221 ? 25.131 -5.357 -19.140 1.00 68.94 221 LEU A C 1
ATOM 1772 O O . LEU A 1 221 ? 25.377 -4.743 -18.101 1.00 68.94 221 LEU A O 1
ATOM 1776 N N . PRO A 1 222 ? 25.808 -5.112 -20.278 1.00 66.62 222 PRO A N 1
ATOM 1777 C CA . PRO A 1 222 ? 26.948 -4.193 -20.350 1.00 66.62 222 PRO A CA 1
ATOM 1778 C C . PRO A 1 222 ? 26.588 -2.766 -19.904 1.00 66.62 222 PRO A C 1
ATOM 1780 O O . PRO A 1 222 ? 27.405 -2.070 -19.309 1.00 66.62 222 PRO A O 1
ATOM 1783 N N . LEU A 1 223 ? 25.327 -2.351 -20.072 1.00 67.06 223 LEU A N 1
ATOM 1784 C CA . LEU A 1 223 ? 24.827 -1.059 -19.585 1.00 67.06 223 LEU A CA 1
ATOM 1785 C C . LEU A 1 223 ? 24.797 -0.945 -18.052 1.00 67.06 223 LEU A C 1
ATOM 1787 O O . LEU A 1 223 ? 24.870 0.156 -17.509 1.00 67.06 223 LEU A O 1
ATOM 1791 N N . GLN A 1 224 ? 24.745 -2.066 -17.325 1.00 71.44 224 GLN A N 1
ATOM 1792 C CA . GLN A 1 224 ? 24.869 -2.035 -15.868 1.00 71.44 224 GLN A CA 1
ATOM 1793 C C . GLN A 1 224 ? 26.287 -1.688 -15.420 1.00 71.44 224 GLN A C 1
ATOM 1795 O O . GLN A 1 224 ? 26.443 -1.183 -14.314 1.00 71.44 224 GLN A O 1
ATOM 1800 N N . GLU A 1 225 ? 27.308 -1.885 -16.255 1.00 74.94 225 GLU A N 1
ATOM 1801 C CA . GLU A 1 225 ? 28.664 -1.444 -15.936 1.00 74.94 225 GLU A CA 1
ATOM 1802 C C . GLU A 1 225 ? 28.744 0.088 -15.838 1.00 74.94 225 GLU A C 1
ATOM 1804 O O . GLU A 1 225 ? 29.296 0.609 -14.869 1.00 74.94 225 GLU A O 1
ATOM 1809 N N . TYR A 1 226 ? 28.121 0.812 -16.774 1.00 80.56 226 TYR A N 1
ATOM 1810 C CA . TYR A 1 226 ? 28.002 2.275 -16.722 1.00 80.56 226 TYR A CA 1
ATOM 1811 C C . TYR A 1 226 ? 27.258 2.732 -15.460 1.00 80.56 226 TYR A C 1
ATOM 1813 O O . TYR A 1 226 ? 27.706 3.647 -14.766 1.00 80.56 226 TYR A O 1
ATOM 1821 N N . LEU A 1 227 ? 26.175 2.033 -15.098 1.00 79.88 227 LEU A N 1
ATOM 1822 C CA . LEU A 1 227 ? 25.414 2.318 -13.882 1.00 79.88 227 LEU A CA 1
ATOM 1823 C C . LEU A 1 227 ? 26.238 2.076 -12.606 1.00 79.88 227 LEU A C 1
ATOM 1825 O O . LEU A 1 227 ? 26.174 2.874 -11.675 1.00 79.88 227 LEU A O 1
ATOM 1829 N N . GLU A 1 228 ? 27.014 0.994 -12.535 1.00 82.12 228 GLU A N 1
ATOM 1830 C CA . GLU A 1 228 ? 27.875 0.709 -11.380 1.00 82.12 228 GLU A CA 1
ATOM 1831 C C . GLU A 1 228 ? 29.039 1.708 -11.275 1.00 82.12 228 GLU A C 1
ATOM 1833 O O . GLU A 1 228 ? 29.358 2.159 -10.174 1.00 82.12 228 GLU A O 1
ATOM 1838 N N . ARG A 1 229 ? 29.619 2.147 -12.401 1.00 85.81 229 ARG A N 1
ATOM 1839 C CA . ARG A 1 229 ? 30.623 3.227 -12.424 1.00 85.81 229 ARG A CA 1
ATOM 1840 C C . ARG A 1 229 ? 30.044 4.549 -11.911 1.00 85.81 229 ARG A C 1
ATOM 1842 O O . ARG A 1 229 ? 30.691 5.212 -11.098 1.00 85.81 229 ARG A O 1
ATOM 1849 N N . TYR A 1 230 ? 28.828 4.907 -12.335 1.00 87.69 230 TYR A N 1
ATOM 1850 C CA . TYR A 1 230 ? 28.101 6.073 -11.822 1.00 87.69 230 TYR A CA 1
ATOM 1851 C C . TYR A 1 230 ? 27.835 5.947 -10.316 1.00 87.69 230 TYR A C 1
ATOM 1853 O O . TYR A 1 230 ? 28.203 6.836 -9.548 1.00 87.69 230 TYR A O 1
ATOM 1861 N N . LYS A 1 231 ? 27.281 4.813 -9.861 1.00 87.00 231 LYS A N 1
ATOM 1862 C CA . LYS A 1 231 ? 27.001 4.555 -8.437 1.00 87.00 231 LYS A CA 1
ATOM 1863 C C . LYS A 1 231 ? 28.253 4.632 -7.570 1.00 87.00 231 LYS A C 1
ATOM 1865 O O . LYS A 1 231 ? 28.209 5.267 -6.521 1.00 87.00 231 LYS A O 1
ATOM 1870 N N . SER A 1 232 ? 29.355 4.012 -7.996 1.00 90.12 232 SER A N 1
ATOM 1871 C CA . SER A 1 232 ? 30.632 4.060 -7.274 1.00 90.12 232 SER A CA 1
ATOM 1872 C C . SER A 1 232 ? 31.101 5.503 -7.106 1.00 90.12 232 SER A C 1
ATOM 1874 O O . SER A 1 232 ? 31.437 5.928 -6.003 1.00 90.12 232 SER A O 1
ATOM 1876 N N . LYS A 1 233 ? 31.050 6.298 -8.183 1.00 92.31 233 LYS A N 1
ATOM 1877 C CA . LYS A 1 233 ? 31.456 7.706 -8.139 1.00 92.31 233 LYS A CA 1
ATOM 1878 C C . LYS A 1 233 ? 30.521 8.554 -7.270 1.00 92.31 233 LYS A C 1
ATOM 1880 O O . LYS A 1 233 ? 30.987 9.412 -6.524 1.00 92.31 233 LYS A O 1
ATOM 1885 N N . TRP A 1 234 ? 29.220 8.277 -7.309 1.00 91.56 234 TRP A N 1
ATOM 1886 C CA . TRP A 1 234 ? 28.227 8.924 -6.453 1.00 91.56 234 TRP A CA 1
ATOM 1887 C C . TRP A 1 234 ? 28.470 8.612 -4.969 1.00 91.56 234 TRP A C 1
ATOM 1889 O O . TRP A 1 234 ? 28.400 9.508 -4.131 1.00 91.56 234 TRP A O 1
ATOM 1899 N N . GLN A 1 235 ? 28.821 7.365 -4.638 1.00 90.25 235 GLN A N 1
ATOM 1900 C CA . GLN A 1 235 ? 29.179 6.955 -3.276 1.00 90.25 235 GLN A CA 1
ATOM 1901 C C . GLN A 1 235 ? 30.464 7.634 -2.783 1.00 90.25 235 GLN A C 1
ATOM 1903 O O . GLN A 1 235 ? 30.514 8.059 -1.627 1.00 90.25 235 GLN A O 1
ATOM 1908 N N . GLU A 1 236 ? 31.479 7.780 -3.640 1.00 92.06 236 GLU A N 1
ATOM 1909 C CA . GLU A 1 236 ? 32.698 8.540 -3.324 1.00 92.06 236 GLU A CA 1
ATOM 1910 C C . GLU A 1 236 ? 32.373 10.009 -3.022 1.00 92.06 236 GLU A C 1
ATOM 1912 O O . GLU A 1 236 ? 32.781 10.526 -1.982 1.00 92.06 236 GLU A O 1
ATOM 1917 N N . LEU A 1 237 ? 31.584 10.664 -3.884 1.00 89.12 237 LEU A N 1
ATOM 1918 C CA . LEU A 1 237 ? 31.138 12.044 -3.674 1.00 89.12 237 LEU A CA 1
ATOM 1919 C C . LEU A 1 237 ? 30.362 12.183 -2.362 1.00 89.12 237 LEU A C 1
ATOM 1921 O O . LEU A 1 237 ? 30.623 13.097 -1.579 1.00 89.12 237 LEU A O 1
ATOM 1925 N N . LYS A 1 238 ? 29.427 11.264 -2.105 1.00 89.06 238 LYS A N 1
ATOM 1926 C CA . LYS A 1 238 ? 28.617 11.276 -0.889 1.00 89.06 238 LYS A CA 1
ATOM 1927 C C . LYS A 1 238 ? 29.482 11.116 0.363 1.00 89.06 238 LYS A C 1
ATOM 1929 O O . LYS A 1 238 ? 29.304 11.861 1.322 1.00 89.06 238 LYS A O 1
ATOM 1934 N N . SER A 1 239 ? 30.457 10.210 0.321 1.00 90.12 239 SER A N 1
ATOM 1935 C CA . SER A 1 239 ? 31.403 9.985 1.420 1.00 90.12 239 SER A CA 1
ATOM 1936 C C . SER A 1 239 ? 32.275 11.215 1.691 1.00 90.12 239 SER A C 1
ATOM 1938 O O . SER A 1 239 ? 32.442 11.591 2.849 1.00 90.12 239 SER A O 1
ATOM 1940 N N . ALA A 1 240 ? 32.775 11.878 0.642 1.00 87.19 240 ALA A N 1
ATOM 1941 C CA . ALA A 1 240 ? 33.567 13.105 0.762 1.00 87.19 240 ALA A CA 1
ATOM 1942 C C . ALA A 1 240 ? 32.751 14.266 1.364 1.00 87.19 240 ALA A C 1
ATOM 1944 O O . ALA A 1 240 ? 33.237 15.010 2.218 1.00 87.19 240 ALA A O 1
ATOM 1945 N N . GLN A 1 241 ? 31.476 14.395 0.976 1.00 82.62 241 GLN A N 1
ATOM 1946 C CA . GLN A 1 241 ? 30.556 15.375 1.561 1.00 82.62 241 GLN A CA 1
ATOM 1947 C C . GLN A 1 241 ? 30.295 15.104 3.047 1.00 82.62 241 GLN A C 1
ATOM 1949 O O . GLN A 1 241 ? 30.326 16.030 3.859 1.00 82.62 241 GLN A O 1
ATOM 1954 N N . ASP A 1 242 ? 30.062 13.842 3.412 1.00 87.69 242 ASP A N 1
ATOM 1955 C CA . ASP A 1 242 ? 29.779 13.450 4.794 1.00 87.69 242 ASP A CA 1
ATOM 1956 C C . ASP A 1 242 ? 31.020 13.620 5.700 1.00 87.69 242 ASP A C 1
ATOM 1958 O O . ASP A 1 242 ? 30.887 13.986 6.870 1.00 87.69 242 ASP A O 1
ATOM 1962 N N . GLN A 1 243 ? 32.230 13.445 5.154 1.00 90.38 243 GLN A N 1
ATOM 1963 C CA . GLN A 1 243 ? 33.509 13.686 5.842 1.00 90.38 243 GLN A CA 1
ATOM 1964 C C . GLN A 1 243 ? 33.940 15.164 5.862 1.00 90.38 243 GLN A C 1
ATOM 1966 O O . GLN A 1 243 ? 34.918 15.499 6.529 1.00 90.38 243 GLN A O 1
ATOM 1971 N N . LYS A 1 244 ? 33.184 16.059 5.207 1.00 88.88 244 LYS A N 1
ATOM 1972 C CA . LYS A 1 244 ? 33.507 17.489 5.042 1.00 88.88 244 LYS A CA 1
ATOM 1973 C C . LYS A 1 244 ? 34.888 17.718 4.420 1.00 88.88 244 LYS A C 1
ATOM 1975 O O . LYS A 1 244 ? 35.643 18.581 4.875 1.00 88.88 244 LYS A O 1
ATOM 1980 N N . ASP A 1 245 ? 35.196 16.953 3.377 1.00 85.69 245 ASP A N 1
ATOM 1981 C CA . ASP A 1 245 ? 36.397 17.162 2.575 1.00 85.69 245 ASP A CA 1
ATOM 1982 C C . ASP A 1 245 ? 36.440 18.570 1.965 1.00 85.69 245 ASP A C 1
ATOM 1984 O O . ASP A 1 245 ? 35.452 19.309 1.923 1.00 85.69 245 ASP A O 1
ATOM 1988 N N . SER A 1 246 ? 37.621 18.955 1.478 1.00 90.88 246 SER A N 1
ATOM 1989 C CA . SER A 1 246 ? 37.818 20.255 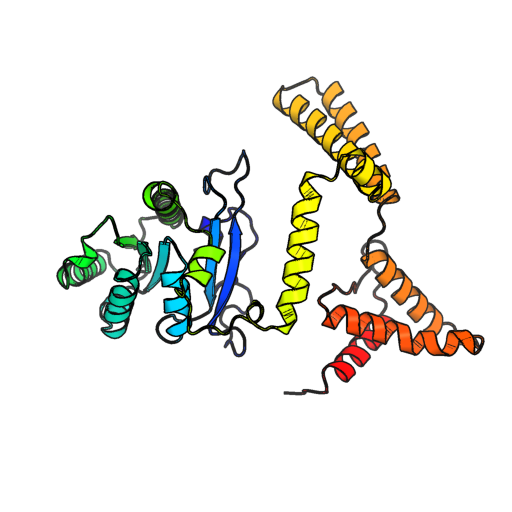0.844 1.00 90.88 246 SER A CA 1
ATOM 1990 C C . SER A 1 246 ? 36.875 20.457 -0.348 1.00 90.88 246 SER A C 1
ATOM 1992 O O . SER A 1 246 ? 36.595 19.534 -1.116 1.00 90.88 246 SER A O 1
ATOM 1994 N N . THR A 1 247 ? 36.442 21.702 -0.548 1.00 88.81 247 THR A N 1
ATOM 1995 C CA . THR A 1 247 ? 35.613 22.109 -1.695 1.00 88.81 247 THR A CA 1
ATOM 1996 C C . THR A 1 247 ? 36.224 21.681 -3.026 1.00 88.81 247 THR A C 1
ATOM 1998 O O . THR A 1 247 ? 35.524 21.132 -3.861 1.00 88.81 247 THR A O 1
ATOM 2001 N N . VAL A 1 248 ? 37.548 21.783 -3.174 1.00 92.50 248 VAL A N 1
ATOM 2002 C CA . VAL A 1 248 ? 38.275 21.324 -4.372 1.00 92.50 248 VAL A CA 1
ATOM 2003 C C . VAL A 1 248 ? 38.068 19.826 -4.650 1.00 92.50 248 VAL A C 1
ATOM 2005 O O . VAL A 1 248 ? 37.919 19.421 -5.803 1.00 92.50 248 VAL A O 1
ATOM 2008 N N . THR A 1 249 ? 38.052 18.984 -3.613 1.00 88.56 249 THR A N 1
ATOM 2009 C CA . THR A 1 249 ? 37.811 17.540 -3.758 1.00 88.56 249 THR A CA 1
ATOM 2010 C C . THR A 1 249 ? 36.365 17.261 -4.157 1.00 88.56 249 THR A C 1
ATOM 2012 O O . THR A 1 249 ? 36.128 16.422 -5.028 1.00 88.56 249 THR A O 1
ATOM 2015 N N . ILE A 1 250 ? 35.416 17.982 -3.557 1.00 86.88 250 ILE A N 1
ATOM 2016 C CA . ILE A 1 250 ? 33.985 17.865 -3.859 1.00 86.88 250 ILE A CA 1
ATOM 2017 C C . ILE A 1 250 ? 33.708 18.293 -5.305 1.00 86.88 250 ILE A C 1
ATOM 2019 O O . ILE A 1 250 ? 33.096 17.523 -6.041 1.00 86.88 250 ILE A O 1
ATOM 2023 N N . ASP A 1 251 ? 34.224 19.445 -5.740 1.00 89.69 251 ASP A N 1
ATOM 2024 C CA . ASP A 1 251 ? 34.041 19.967 -7.100 1.00 89.69 251 ASP A CA 1
ATOM 2025 C C . ASP A 1 251 ? 34.615 18.998 -8.146 1.00 89.69 251 ASP A C 1
ATOM 2027 O O . ASP A 1 251 ? 33.982 18.693 -9.159 1.00 89.69 251 ASP A O 1
ATOM 2031 N N . ARG A 1 252 ? 35.794 18.423 -7.869 1.00 94.19 252 ARG A N 1
ATOM 2032 C CA . ARG A 1 252 ? 36.400 17.401 -8.733 1.00 94.19 252 ARG A CA 1
ATOM 2033 C C . ARG A 1 252 ? 35.526 16.149 -8.838 1.00 94.19 252 ARG A C 1
ATOM 2035 O O . ARG A 1 252 ? 35.366 15.611 -9.931 1.00 94.19 252 ARG A O 1
ATOM 2042 N N . LEU A 1 253 ? 34.989 15.659 -7.720 1.00 90.44 253 LEU A N 1
ATOM 2043 C CA . LEU A 1 253 ? 34.129 14.471 -7.703 1.00 90.44 253 LEU A CA 1
ATOM 2044 C C . LEU A 1 253 ? 32.778 14.732 -8.377 1.00 90.44 253 LEU A C 1
ATOM 2046 O O . LEU A 1 253 ? 32.274 13.844 -9.057 1.00 90.44 253 LEU A O 1
ATOM 2050 N N . GLN A 1 254 ? 32.222 15.939 -8.250 1.00 89.94 254 GLN A N 1
ATOM 2051 C CA . GLN A 1 254 ? 31.022 16.356 -8.980 1.00 89.94 254 GLN A CA 1
ATOM 2052 C C . GLN A 1 254 ? 31.263 16.375 -10.490 1.00 89.94 254 GLN A C 1
ATOM 2054 O O . GLN A 1 254 ? 30.436 15.864 -11.245 1.00 89.94 254 GLN A O 1
ATOM 2059 N N . HIS A 1 255 ? 32.409 16.898 -10.932 1.00 92.75 255 HIS A N 1
ATOM 2060 C CA . HIS A 1 255 ? 32.768 16.894 -12.347 1.00 92.75 255 HIS A CA 1
ATOM 2061 C C . HIS A 1 255 ? 32.908 15.464 -12.886 1.00 92.75 255 HIS A C 1
ATOM 2063 O O . HIS A 1 255 ? 32.263 15.112 -13.868 1.00 92.75 255 HIS A O 1
ATOM 2069 N N . GLN A 1 256 ? 33.648 14.602 -12.180 1.00 91.94 256 GLN A N 1
ATOM 2070 C CA . GLN A 1 256 ? 33.788 13.188 -12.549 1.00 91.94 256 GLN A CA 1
ATOM 2071 C C . GLN A 1 256 ? 32.456 12.430 -12.537 1.00 91.94 256 GLN A C 1
ATOM 2073 O O . GLN A 1 256 ? 32.254 11.524 -13.340 1.00 91.94 256 GLN A O 1
ATOM 2078 N N . LEU A 1 257 ? 31.553 12.756 -11.609 1.00 91.31 257 LEU A N 1
ATOM 2079 C CA . LEU A 1 257 ? 30.215 12.176 -11.584 1.00 91.31 257 LEU A CA 1
ATOM 2080 C C . LEU A 1 257 ? 29.404 12.614 -12.808 1.00 91.31 257 LEU A C 1
ATOM 2082 O O . LEU A 1 257 ? 28.758 11.770 -13.419 1.00 91.31 257 LEU A O 1
ATOM 2086 N N . SER A 1 258 ? 29.500 13.890 -13.192 1.00 89.06 258 SER A N 1
ATOM 2087 C CA . SER A 1 258 ? 28.836 14.435 -14.384 1.00 89.06 258 SER A CA 1
ATOM 2088 C C . SER A 1 258 ? 29.350 13.775 -15.668 1.00 89.06 258 SER A C 1
ATOM 2090 O O . SER A 1 258 ? 28.559 13.438 -16.542 1.00 89.06 258 SER A O 1
ATOM 2092 N N . GLU A 1 259 ? 30.658 13.507 -15.772 1.00 92.62 259 GLU A N 1
ATOM 2093 C CA . GLU A 1 259 ? 31.222 12.738 -16.894 1.00 92.62 259 GLU A CA 1
ATOM 2094 C C . GLU A 1 259 ? 30.630 11.322 -16.961 1.00 92.62 259 GLU A C 1
ATOM 2096 O O . GLU A 1 259 ? 30.260 10.850 -18.033 1.00 92.62 259 GLU A O 1
ATOM 2101 N N . ARG A 1 260 ? 30.484 10.645 -15.812 1.00 87.62 260 ARG A N 1
ATOM 2102 C CA . ARG A 1 260 ? 29.884 9.301 -15.753 1.00 87.62 260 ARG A CA 1
ATOM 2103 C C . ARG A 1 260 ? 28.392 9.303 -16.049 1.00 87.62 260 ARG A C 1
ATOM 2105 O O . ARG A 1 260 ? 27.893 8.335 -16.612 1.00 87.62 260 ARG A O 1
ATOM 2112 N N . GLU A 1 261 ? 27.688 10.356 -15.655 1.00 85.12 261 GLU A N 1
ATOM 2113 C CA . GLU A 1 261 ? 26.283 10.564 -15.996 1.00 85.12 261 GLU A CA 1
ATOM 2114 C C . GLU A 1 261 ? 26.110 10.724 -17.505 1.00 85.12 261 GLU A C 1
ATOM 2116 O O . GLU A 1 261 ? 25.251 10.071 -18.090 1.00 85.12 261 GLU A O 1
ATOM 2121 N N . TYR A 1 262 ? 26.986 11.502 -18.140 1.00 86.12 262 TYR A N 1
ATOM 2122 C CA . TYR A 1 262 ? 27.006 11.665 -19.589 1.00 86.12 262 TYR A CA 1
ATOM 2123 C C . TYR A 1 262 ? 27.320 10.348 -20.316 1.00 86.12 262 TYR A C 1
ATOM 2125 O O . TYR A 1 262 ? 26.581 9.958 -21.215 1.00 86.12 262 TYR A O 1
ATOM 2133 N N . GLU A 1 263 ? 28.352 9.607 -19.888 1.00 86.62 263 GLU A N 1
ATOM 2134 C CA . GLU A 1 263 ? 28.666 8.275 -20.435 1.00 86.62 263 GLU A CA 1
ATOM 2135 C C . GLU A 1 263 ? 27.472 7.309 -20.324 1.00 86.62 263 GLU A C 1
ATOM 2137 O O . GLU A 1 263 ? 27.199 6.546 -21.250 1.00 86.62 263 GLU A O 1
ATOM 2142 N N . LEU A 1 264 ? 26.769 7.327 -19.184 1.00 82.25 264 LEU A N 1
ATOM 2143 C CA . LEU A 1 264 ? 25.589 6.496 -18.951 1.00 82.25 264 LEU A CA 1
ATOM 2144 C C . LEU A 1 264 ? 24.430 6.908 -19.861 1.00 82.25 264 LEU A C 1
ATOM 2146 O O . LEU A 1 264 ? 23.794 6.029 -20.434 1.00 82.25 264 LEU A O 1
ATOM 2150 N N . ALA A 1 265 ? 24.174 8.210 -19.999 1.00 77.69 265 ALA A N 1
ATOM 2151 C CA . ALA A 1 265 ? 23.121 8.741 -20.855 1.00 77.69 265 ALA A CA 1
ATOM 2152 C C . ALA A 1 265 ? 23.362 8.383 -22.331 1.00 77.69 265 ALA A C 1
ATOM 2154 O O . ALA A 1 265 ? 22.468 7.828 -22.963 1.00 77.69 265 ALA A O 1
ATOM 2155 N N . GLU A 1 266 ? 24.579 8.594 -22.842 1.00 81.38 266 GLU A N 1
ATOM 2156 C CA . GLU A 1 266 ? 24.984 8.246 -24.217 1.00 81.38 266 GLU A CA 1
ATOM 2157 C C . GLU A 1 266 ? 24.896 6.741 -24.500 1.00 81.38 266 GLU A C 1
ATOM 2159 O O . GLU A 1 266 ? 24.509 6.317 -25.588 1.00 81.38 266 GLU A O 1
ATOM 2164 N N . ALA A 1 267 ? 25.250 5.907 -23.519 1.00 76.00 267 ALA A N 1
ATOM 2165 C CA . ALA A 1 267 ? 25.145 4.457 -23.652 1.00 76.00 267 ALA A CA 1
ATOM 2166 C C . ALA A 1 267 ? 23.700 3.952 -23.486 1.00 76.00 267 ALA A C 1
ATOM 2168 O O . ALA A 1 267 ? 23.380 2.837 -23.908 1.00 76.00 267 ALA A O 1
ATOM 2169 N N . SER A 1 268 ? 22.827 4.733 -22.845 1.00 69.38 268 SER A N 1
ATOM 2170 C CA . SER A 1 268 ? 21.447 4.347 -22.573 1.00 69.38 268 SER A CA 1
ATOM 2171 C C . SER A 1 268 ? 20.530 4.677 -23.744 1.00 69.38 268 SER A C 1
ATOM 2173 O O . SER A 1 268 ? 20.468 5.798 -24.238 1.00 69.38 268 SER A O 1
ATOM 2175 N N . PHE A 1 269 ? 19.761 3.683 -24.171 1.00 70.31 269 PHE A N 1
ATOM 2176 C CA . PHE A 1 269 ? 18.720 3.863 -25.166 1.00 70.31 269 PHE A CA 1
ATOM 2177 C C . PHE A 1 269 ? 17.390 3.410 -24.570 1.00 70.31 269 PHE A C 1
ATOM 2179 O O . PHE A 1 269 ? 17.170 2.218 -24.341 1.00 70.31 269 PHE A O 1
ATOM 2186 N N . GLY A 1 270 ? 16.541 4.384 -24.245 1.00 72.19 270 GLY A N 1
ATOM 2187 C CA . GLY A 1 270 ? 15.228 4.153 -23.666 1.00 72.19 270 GLY A CA 1
ATOM 2188 C C . GLY A 1 270 ? 14.180 3.743 -24.697 1.00 72.19 270 GLY A C 1
ATOM 2189 O O . GLY A 1 270 ? 14.340 3.916 -25.907 1.00 72.19 270 GLY A O 1
ATOM 2190 N N . PHE A 1 271 ? 13.076 3.187 -24.210 1.00 72.69 271 PHE A N 1
ATOM 2191 C CA . PHE A 1 271 ? 11.941 2.806 -25.051 1.00 72.69 271 PHE A CA 1
ATOM 2192 C C . PHE A 1 271 ? 11.229 4.036 -25.639 1.00 72.69 271 PHE A C 1
ATOM 2194 O O . PHE A 1 271 ? 10.725 3.992 -26.760 1.00 72.69 271 PHE A O 1
ATOM 2201 N N . GLU A 1 272 ? 11.245 5.143 -24.904 1.00 72.88 272 GLU A N 1
ATOM 2202 C CA . GLU A 1 272 ? 10.839 6.476 -25.333 1.00 72.88 272 GLU A CA 1
ATOM 2203 C C . GLU A 1 272 ? 11.549 6.894 -26.629 1.00 72.88 272 GLU A C 1
ATOM 2205 O O . GLU A 1 272 ? 10.888 7.308 -27.576 1.00 72.88 272 GLU A O 1
ATOM 2210 N N . HIS A 1 273 ? 12.853 6.620 -26.770 1.00 77.50 273 HIS A N 1
ATOM 2211 C CA . HIS A 1 273 ? 13.590 6.930 -27.996 1.00 77.50 273 HIS A CA 1
ATOM 2212 C C . HIS A 1 273 ? 13.060 6.149 -29.209 1.00 77.50 273 HIS A C 1
ATOM 2214 O O . HIS A 1 273 ? 12.891 6.732 -30.274 1.00 77.50 273 HIS A O 1
ATOM 2220 N N . LEU A 1 274 ? 12.720 4.860 -29.062 1.00 80.38 274 LEU A N 1
ATOM 2221 C CA . LEU A 1 274 ? 12.074 4.093 -30.143 1.00 80.38 274 LEU A CA 1
ATOM 2222 C C . LEU A 1 274 ? 10.710 4.669 -30.505 1.00 80.38 274 LEU A C 1
ATOM 2224 O O . LEU A 1 274 ? 10.382 4.787 -31.683 1.00 80.38 274 LEU A O 1
ATOM 2228 N N . CYS A 1 275 ? 9.908 5.007 -29.497 1.00 79.56 275 CYS A N 1
ATOM 2229 C CA . CYS A 1 275 ? 8.593 5.605 -29.697 1.00 79.56 275 CYS A CA 1
ATOM 2230 C C . CYS A 1 275 ? 8.682 6.950 -30.424 1.00 79.56 275 CYS A C 1
ATOM 2232 O O . CYS A 1 275 ? 7.889 7.195 -31.336 1.00 79.56 275 CYS A O 1
ATOM 2234 N N . ARG A 1 276 ? 9.674 7.774 -30.079 1.00 80.62 276 ARG A N 1
ATOM 2235 C CA . ARG A 1 276 ? 9.963 9.045 -30.741 1.00 80.62 276 ARG A CA 1
ATOM 2236 C C . ARG A 1 276 ? 10.351 8.850 -32.204 1.00 80.62 276 ARG A C 1
ATOM 2238 O O . ARG A 1 276 ? 9.747 9.485 -33.066 1.00 80.62 276 ARG A O 1
ATOM 2245 N N . GLU A 1 277 ? 11.269 7.931 -32.501 1.00 84.62 277 GLU A N 1
ATOM 2246 C CA . GLU A 1 277 ? 11.663 7.620 -33.884 1.00 84.62 277 GLU A CA 1
ATOM 2247 C C . GLU A 1 277 ? 10.484 7.077 -34.706 1.00 84.62 277 GLU A C 1
ATOM 2249 O O . GLU A 1 277 ? 10.272 7.501 -35.840 1.00 84.62 277 GLU A O 1
ATOM 2254 N N . MET A 1 278 ? 9.646 6.203 -34.131 1.00 84.25 278 MET A N 1
ATOM 2255 C CA . MET A 1 278 ? 8.422 5.732 -34.798 1.00 84.25 278 MET A CA 1
ATOM 2256 C C . MET A 1 278 ? 7.476 6.890 -35.142 1.00 84.25 278 MET A C 1
ATOM 2258 O O . MET A 1 278 ? 6.938 6.929 -36.251 1.00 84.25 278 MET A O 1
ATOM 2262 N N . GLY A 1 279 ? 7.299 7.841 -34.220 1.00 85.12 279 GLY A N 1
ATOM 2263 C CA . GLY A 1 279 ? 6.472 9.024 -34.439 1.00 85.12 279 GLY A CA 1
ATOM 2264 C C . GLY A 1 279 ? 7.029 9.951 -35.516 1.00 85.12 279 GLY A C 1
ATOM 2265 O O . GLY A 1 279 ? 6.294 10.345 -36.418 1.00 85.12 279 GLY A O 1
ATOM 2266 N N . GLN A 1 280 ? 8.330 10.246 -35.484 1.00 83.44 280 GLN A N 1
ATOM 2267 C CA . GLN A 1 280 ? 8.989 11.084 -36.490 1.00 83.44 280 GLN A CA 1
ATOM 2268 C C . GLN A 1 280 ? 8.985 10.433 -37.877 1.00 83.44 280 GLN A C 1
ATOM 2270 O O . GLN A 1 280 ? 8.695 11.102 -38.868 1.00 83.44 280 GLN A O 1
ATOM 2275 N N . MET A 1 281 ? 9.234 9.121 -37.953 1.00 81.81 281 MET A N 1
ATOM 2276 C CA . MET A 1 281 ? 9.106 8.357 -39.192 1.00 81.81 281 MET A CA 1
ATOM 2277 C C . MET A 1 281 ? 7.688 8.453 -39.749 1.00 81.81 281 MET A C 1
ATOM 2279 O O . MET A 1 281 ? 7.532 8.692 -40.943 1.00 81.81 281 MET A O 1
ATOM 2283 N N . TYR A 1 282 ? 6.666 8.296 -38.902 1.00 84.44 282 TYR A N 1
ATOM 2284 C CA . TYR A 1 282 ? 5.270 8.399 -39.317 1.00 84.44 282 TYR A CA 1
ATOM 2285 C C . TYR A 1 282 ? 4.910 9.809 -39.810 1.00 84.44 282 TYR A C 1
ATOM 2287 O O . TYR A 1 282 ? 4.320 9.942 -40.877 1.00 84.44 282 TYR A O 1
ATOM 2295 N N . GLU A 1 283 ? 5.283 10.862 -39.080 1.00 83.31 283 GLU A N 1
ATOM 2296 C CA . GLU A 1 283 ? 5.044 12.259 -39.481 1.00 83.31 283 GLU A CA 1
ATOM 2297 C C . GLU A 1 283 ? 5.718 12.585 -40.816 1.00 83.31 283 GLU A C 1
ATOM 2299 O O . GLU A 1 283 ? 5.058 13.021 -41.758 1.00 83.31 283 GLU A O 1
ATOM 2304 N N . ALA A 1 284 ? 7.012 12.276 -40.943 1.00 81.69 284 ALA A N 1
ATOM 2305 C CA . ALA A 1 284 ? 7.763 12.506 -42.173 1.00 81.69 284 ALA A CA 1
ATOM 2306 C C . ALA A 1 284 ? 7.142 11.756 -43.358 1.00 81.69 284 ALA A C 1
ATOM 2308 O O . ALA A 1 284 ? 7.048 12.293 -44.456 1.00 81.69 284 ALA A O 1
ATOM 2309 N N . MET A 1 285 ? 6.678 10.529 -43.128 1.00 77.50 285 MET A N 1
ATOM 2310 C CA . MET A 1 285 ? 5.959 9.719 -44.106 1.00 77.50 285 MET A CA 1
ATOM 2311 C C . MET A 1 285 ? 4.599 10.307 -44.510 1.00 77.50 285 MET A C 1
ATOM 2313 O O . MET A 1 285 ? 4.185 10.136 -45.654 1.00 77.50 285 MET A O 1
ATOM 2317 N N . MET A 1 286 ? 3.886 10.959 -43.592 1.00 78.31 286 MET A N 1
ATOM 2318 C CA . MET A 1 286 ? 2.594 11.584 -43.881 1.00 78.31 286 MET A CA 1
ATOM 2319 C C . MET A 1 286 ? 2.736 12.936 -44.589 1.00 78.31 286 MET A C 1
ATOM 2321 O O . MET A 1 286 ? 1.881 13.284 -45.403 1.00 78.31 286 MET A O 1
ATOM 2325 N N . GLU A 1 287 ? 3.796 13.690 -44.299 1.00 75.38 287 GLU A N 1
ATOM 2326 C CA . GLU A 1 287 ? 4.079 14.981 -44.936 1.00 75.38 287 GLU A CA 1
ATOM 2327 C C . GLU A 1 287 ? 4.760 14.826 -46.297 1.00 75.38 287 GLU A C 1
ATOM 2329 O O . GLU A 1 287 ? 4.432 15.514 -47.270 1.00 75.38 287 GLU A O 1
ATOM 2334 N N . CYS A 1 288 ? 5.700 13.890 -46.396 1.00 66.38 288 CYS A N 1
ATOM 2335 C CA . CYS A 1 288 ? 6.319 13.540 -47.653 1.00 66.38 288 CYS A CA 1
ATOM 2336 C C . CYS A 1 288 ? 5.347 12.632 -48.411 1.00 66.38 288 CYS A C 1
ATOM 2338 O O . CYS A 1 288 ? 5.336 11.426 -48.199 1.00 66.38 288 CYS A O 1
ATOM 2340 N N . ASN A 1 289 ? 4.568 13.199 -49.337 1.00 58.72 289 ASN A N 1
ATOM 2341 C CA . ASN A 1 289 ? 3.757 12.502 -50.356 1.00 58.72 289 ASN A CA 1
ATOM 2342 C C . ASN A 1 289 ? 4.615 11.633 -51.321 1.00 58.72 289 ASN A C 1
ATOM 2344 O O . ASN A 1 289 ? 4.400 11.590 -52.534 1.00 58.72 289 ASN A O 1
ATOM 2348 N N . LEU A 1 290 ? 5.662 10.987 -50.813 1.00 54.31 290 LEU A N 1
ATOM 2349 C CA . LEU A 1 290 ? 6.586 10.163 -51.559 1.00 54.31 290 LEU A CA 1
ATOM 2350 C C . LEU A 1 290 ? 5.866 8.868 -51.943 1.00 54.31 290 LEU A C 1
ATOM 2352 O O . LEU A 1 290 ? 5.274 8.218 -51.079 1.00 54.31 290 LEU A O 1
ATOM 2356 N N . PRO A 1 291 ? 5.947 8.431 -53.211 1.00 56.75 291 PRO A N 1
ATOM 2357 C CA . PRO A 1 291 ? 5.588 7.072 -53.575 1.00 56.75 291 PRO A CA 1
ATOM 2358 C C . PRO A 1 291 ? 6.591 6.131 -52.900 1.00 56.75 291 PRO A C 1
ATOM 2360 O O . PRO A 1 291 ? 7.638 5.797 -53.456 1.00 56.75 291 PRO A O 1
ATOM 2363 N N . ALA A 1 292 ? 6.306 5.745 -51.657 1.00 55.19 292 ALA A N 1
ATOM 2364 C CA . ALA A 1 292 ? 7.120 4.790 -50.934 1.00 55.19 292 ALA A CA 1
ATOM 2365 C C . ALA A 1 292 ? 7.150 3.479 -51.744 1.00 55.19 292 ALA A C 1
ATOM 2367 O O . ALA A 1 292 ? 6.092 3.024 -52.205 1.00 55.19 292 ALA A O 1
ATOM 2368 N N . PRO A 1 293 ? 8.328 2.851 -51.942 1.00 57.81 293 PRO A N 1
ATOM 2369 C CA . PRO A 1 293 ? 8.411 1.513 -52.517 1.00 57.81 293 PRO A CA 1
ATOM 2370 C C . PRO A 1 293 ? 7.412 0.590 -51.809 1.00 57.81 293 PRO A C 1
ATOM 2372 O O . PRO A 1 293 ? 7.322 0.644 -50.586 1.00 57.81 293 PRO A O 1
ATOM 2375 N N . VAL A 1 294 ? 6.688 -0.268 -52.541 1.00 58.88 294 VAL A N 1
ATOM 2376 C CA . VAL A 1 294 ? 5.576 -1.109 -52.027 1.00 58.88 294 VAL A CA 1
ATOM 2377 C C . VAL A 1 294 ? 5.894 -1.810 -50.693 1.00 58.88 294 VAL A C 1
ATOM 2379 O O . VAL A 1 294 ? 5.023 -1.946 -49.841 1.00 58.88 294 VAL A O 1
ATOM 2382 N N . LYS A 1 295 ? 7.164 -2.172 -50.455 1.00 56.03 295 LYS A N 1
ATOM 2383 C CA . LYS A 1 295 ? 7.640 -2.788 -49.203 1.00 56.03 295 LYS A CA 1
ATOM 2384 C C . LYS A 1 295 ? 7.521 -1.912 -47.939 1.00 56.03 295 LYS A C 1
ATOM 2386 O O . LYS A 1 295 ? 7.642 -2.442 -46.843 1.00 56.03 295 LYS A O 1
ATOM 2391 N N . TYR A 1 296 ? 7.325 -0.602 -48.084 1.00 56.06 296 TYR A N 1
ATOM 2392 C CA . TYR A 1 296 ? 7.204 0.367 -46.988 1.00 56.06 296 TYR A CA 1
ATOM 2393 C C . TYR A 1 296 ? 5.790 0.956 -46.854 1.00 56.06 296 TYR A C 1
ATOM 2395 O O . TYR A 1 296 ? 5.502 1.611 -45.858 1.00 56.06 296 TYR A O 1
ATOM 2403 N N . GLN A 1 297 ? 4.882 0.682 -47.800 1.00 58.88 297 GLN A N 1
ATOM 2404 C CA . GLN A 1 297 ? 3.498 1.183 -47.761 1.00 58.88 297 GLN A CA 1
ATOM 2405 C C . GLN A 1 297 ? 2.708 0.643 -46.560 1.00 58.88 297 GLN A C 1
ATOM 2407 O O . GLN A 1 297 ? 1.815 1.312 -46.051 1.00 58.88 297 GLN A O 1
ATOM 2412 N N . THR A 1 298 ? 3.072 -0.536 -46.053 1.00 64.69 298 THR A N 1
ATOM 2413 C CA . THR A 1 298 ? 2.480 -1.140 -44.852 1.00 64.69 298 THR A CA 1
ATOM 2414 C C . THR A 1 298 ? 2.980 -0.531 -43.543 1.00 64.69 298 THR A C 1
ATOM 2416 O O . THR A 1 298 ? 2.327 -0.712 -42.518 1.00 64.69 298 THR A O 1
ATOM 2419 N N . ILE A 1 299 ? 4.094 0.213 -43.535 1.00 64.56 299 ILE A N 1
ATOM 2420 C CA . ILE A 1 299 ? 4.644 0.789 -42.295 1.00 64.56 299 ILE A CA 1
ATOM 2421 C C . ILE A 1 299 ? 3.720 1.878 -41.732 1.00 64.56 299 ILE A C 1
ATOM 2423 O O . ILE A 1 299 ? 3.531 1.934 -40.518 1.00 64.56 299 ILE A O 1
ATOM 2427 N N . HIS A 1 300 ? 3.054 2.651 -42.599 1.00 67.75 300 HIS A N 1
ATOM 2428 C CA . HIS A 1 300 ? 2.086 3.678 -42.196 1.00 67.75 300 HIS A CA 1
ATOM 2429 C C . HIS A 1 300 ? 0.941 3.118 -41.340 1.00 67.75 300 HIS A C 1
ATOM 2431 O O . HIS A 1 300 ? 0.524 3.756 -40.384 1.00 67.75 300 HIS A O 1
ATOM 2437 N N . SER A 1 301 ? 0.433 1.921 -41.647 1.00 70.06 301 SER A N 1
ATOM 2438 C CA . SER A 1 301 ? -0.612 1.276 -40.837 1.00 70.06 301 SER A CA 1
ATOM 2439 C C . SER A 1 301 ? -0.046 0.513 -39.640 1.00 70.06 301 SER A C 1
ATOM 2441 O O . SER A 1 301 ? -0.710 0.360 -38.622 1.00 70.06 301 SER A O 1
ATOM 2443 N N . VAL A 1 302 ? 1.186 0.014 -39.752 1.00 84.25 302 VAL A N 1
ATOM 2444 C CA . VAL A 1 302 ? 1.778 -0.869 -38.741 1.00 84.25 302 VAL A CA 1
ATOM 2445 C C . VAL A 1 302 ? 2.292 -0.092 -37.531 1.00 84.25 302 VAL A C 1
ATOM 2447 O O . VAL A 1 302 ? 2.077 -0.549 -36.411 1.00 84.25 302 VAL A O 1
ATOM 2450 N N . LEU A 1 303 ? 2.937 1.068 -37.711 1.00 88.62 303 LEU A N 1
ATOM 2451 C CA . LEU A 1 303 ? 3.506 1.811 -36.576 1.00 88.62 303 LEU A CA 1
ATOM 2452 C C . LEU A 1 303 ? 2.433 2.292 -35.586 1.00 88.62 303 LEU A C 1
ATOM 2454 O O . LEU A 1 303 ? 2.567 1.979 -34.400 1.00 88.62 303 LEU A O 1
ATOM 2458 N N . PRO A 1 304 ? 1.338 2.953 -36.018 1.00 90.94 304 PRO A N 1
ATOM 2459 C CA . PRO A 1 304 ? 0.301 3.382 -35.084 1.00 90.94 304 PRO A CA 1
ATOM 2460 C C . PRO A 1 304 ? -0.365 2.202 -34.370 1.00 90.94 304 PRO A C 1
ATOM 2462 O O . PRO A 1 304 ? -0.642 2.282 -33.174 1.00 90.94 304 PRO A O 1
ATOM 2465 N N . HIS A 1 305 ? -0.550 1.083 -35.077 1.00 89.19 305 HIS A N 1
ATOM 2466 C CA . HIS A 1 305 ? -1.101 -0.147 -34.518 1.00 89.19 305 HIS A CA 1
ATOM 2467 C C . HIS A 1 305 ? -0.196 -0.753 -33.435 1.00 89.19 305 HIS A C 1
ATOM 2469 O O . HIS A 1 305 ? -0.662 -1.119 -32.354 1.00 89.19 305 HIS A O 1
ATOM 2475 N N . ILE A 1 306 ? 1.115 -0.840 -33.692 1.00 88.81 306 ILE A N 1
ATOM 2476 C CA . ILE A 1 306 ? 2.099 -1.317 -32.712 1.00 88.81 306 ILE A CA 1
ATOM 2477 C C . ILE A 1 306 ? 2.068 -0.429 -31.463 1.00 88.81 306 ILE A C 1
ATOM 2479 O O . ILE A 1 306 ? 1.960 -0.949 -30.353 1.00 88.81 306 ILE A O 1
ATOM 2483 N N . SER A 1 307 ? 2.088 0.894 -31.625 1.00 89.44 307 SER A N 1
ATOM 2484 C CA . SER A 1 307 ? 2.043 1.831 -30.497 1.00 89.44 307 SER A CA 1
ATOM 2485 C C . SER A 1 307 ? 0.728 1.779 -29.718 1.00 89.44 307 SER A C 1
ATOM 2487 O O . SER A 1 307 ? 0.754 1.814 -28.489 1.00 89.44 307 SER A O 1
ATOM 2489 N N . ALA A 1 308 ? -0.413 1.601 -30.388 1.00 90.62 308 ALA A N 1
ATOM 2490 C CA . ALA A 1 308 ? -1.697 1.378 -29.724 1.00 90.62 308 ALA A CA 1
ATOM 2491 C C . ALA A 1 308 ? -1.703 0.079 -28.901 1.00 90.62 308 ALA A C 1
ATOM 2493 O O . ALA A 1 308 ? -2.199 0.051 -27.774 1.00 90.62 308 ALA A O 1
ATOM 2494 N N . ARG A 1 309 ? -1.100 -1.000 -29.415 1.00 89.06 309 ARG A N 1
ATOM 2495 C CA . ARG A 1 309 ? -0.949 -2.253 -28.661 1.00 89.06 309 ARG A CA 1
ATOM 2496 C C . ARG A 1 309 ? -0.021 -2.109 -27.460 1.00 89.06 309 ARG A C 1
ATOM 2498 O O . ARG A 1 309 ? -0.332 -2.650 -26.404 1.00 89.06 309 ARG A O 1
ATOM 2505 N N . LEU A 1 310 ? 1.085 -1.383 -27.602 1.00 87.00 310 LEU A N 1
ATOM 2506 C CA . LEU A 1 310 ? 2.005 -1.097 -26.498 1.00 87.00 310 LEU A CA 1
ATOM 2507 C C . LEU A 1 310 ? 1.305 -0.305 -25.385 1.00 87.00 310 LEU A C 1
ATOM 2509 O O . LEU A 1 310 ? 1.436 -0.657 -24.214 1.00 87.00 310 LEU A O 1
ATOM 2513 N N . LEU A 1 311 ? 0.483 0.681 -25.753 1.00 86.62 311 LEU A N 1
ATOM 2514 C CA . LEU A 1 311 ? -0.396 1.405 -24.831 1.00 86.62 311 LEU A CA 1
ATOM 2515 C C . LEU A 1 311 ? -1.356 0.472 -24.081 1.00 86.62 311 LEU A C 1
ATOM 2517 O O . LEU A 1 311 ? -1.476 0.564 -22.862 1.00 86.62 311 LEU A O 1
ATOM 2521 N N . LEU A 1 312 ? -2.006 -0.465 -24.782 1.00 85.19 312 LEU A N 1
ATOM 2522 C CA . LEU A 1 312 ? -2.887 -1.464 -24.156 1.00 85.19 312 LEU A CA 1
ATOM 2523 C C . LEU A 1 312 ? -2.146 -2.415 -23.211 1.00 85.19 312 LEU A C 1
ATOM 2525 O O . LEU A 1 312 ? -2.736 -2.915 -22.257 1.00 85.19 312 LEU A O 1
ATOM 2529 N N . MET A 1 313 ? -0.859 -2.654 -23.460 1.00 84.62 313 MET A N 1
ATOM 2530 C CA . MET A 1 313 ? 0.022 -3.434 -22.588 1.00 84.62 313 MET A CA 1
ATOM 2531 C C . MET A 1 313 ? 0.572 -2.617 -21.405 1.00 84.62 313 MET A C 1
ATOM 2533 O O . MET A 1 313 ? 1.309 -3.159 -20.586 1.00 84.62 313 MET A O 1
ATOM 2537 N N . GLY A 1 314 ? 0.202 -1.336 -21.287 1.00 80.06 314 GLY A N 1
ATOM 2538 C CA . GLY A 1 314 ? 0.586 -0.462 -20.179 1.00 80.06 314 GLY A CA 1
ATOM 2539 C C . GLY A 1 314 ? 1.910 0.279 -20.375 1.00 80.06 314 GLY A C 1
ATOM 2540 O O . GLY A 1 314 ? 2.407 0.876 -19.420 1.00 80.06 314 GLY A O 1
ATOM 2541 N N . HIS A 1 315 ? 2.491 0.268 -21.580 1.00 81.81 315 HIS A N 1
ATOM 2542 C CA . HIS A 1 315 ? 3.681 1.066 -21.871 1.00 81.81 315 HIS A CA 1
ATOM 2543 C C . HIS A 1 315 ? 3.319 2.550 -22.056 1.00 81.81 315 HIS A C 1
ATOM 2545 O O . HIS A 1 315 ? 2.313 2.855 -22.703 1.00 81.81 315 HIS A O 1
ATOM 2551 N N . PRO A 1 316 ? 4.127 3.484 -21.518 1.00 78.56 316 PRO A N 1
ATOM 2552 C CA . PRO A 1 316 ? 3.883 4.911 -21.679 1.00 78.56 316 PRO A CA 1
ATOM 2553 C C . PRO A 1 316 ? 4.027 5.332 -23.147 1.00 78.56 316 PRO A C 1
ATOM 2555 O O . PRO A 1 316 ? 4.913 4.863 -23.860 1.00 78.56 316 PRO A O 1
ATOM 2558 N N . PHE A 1 317 ? 3.151 6.237 -23.582 1.00 82.50 317 PHE A N 1
ATOM 2559 C CA . PHE A 1 317 ? 3.181 6.854 -24.905 1.00 82.50 317 PHE A CA 1
ATOM 2560 C C . PHE A 1 317 ? 3.654 8.297 -24.780 1.00 82.50 317 PHE A C 1
ATOM 2562 O O . PHE A 1 317 ? 3.013 9.112 -24.115 1.00 82.50 317 PHE A O 1
ATOM 2569 N N . GLU A 1 318 ? 4.785 8.598 -25.404 1.00 76.69 318 GLU A N 1
ATOM 2570 C CA . GLU A 1 318 ? 5.363 9.934 -25.409 1.00 76.69 318 GLU A CA 1
ATOM 2571 C C . GLU A 1 318 ? 4.623 10.826 -26.415 1.00 76.69 318 GLU A C 1
ATOM 2573 O O . GLU A 1 318 ? 4.558 10.530 -27.608 1.00 76.69 318 GLU A O 1
ATOM 2578 N N . VAL A 1 319 ? 4.015 11.905 -25.916 1.00 79.25 319 VAL A N 1
ATOM 2579 C CA . VAL A 1 319 ? 3.184 12.831 -26.712 1.00 79.25 319 VAL A CA 1
ATOM 2580 C C . VAL A 1 319 ? 3.968 14.073 -27.142 1.00 79.25 319 VAL A C 1
ATOM 2582 O O . VAL A 1 319 ? 3.590 14.742 -28.099 1.00 79.25 319 VAL A O 1
ATOM 2585 N N . MET A 1 320 ? 5.050 14.399 -26.442 1.00 73.62 320 MET A N 1
ATOM 2586 C CA . MET A 1 320 ? 5.852 15.593 -26.674 1.00 73.62 320 MET A CA 1
ATOM 2587 C C . MET A 1 320 ? 7.309 15.260 -26.397 1.00 73.62 320 MET A C 1
ATOM 2589 O O . MET A 1 320 ? 7.615 14.714 -25.341 1.00 73.62 320 MET A O 1
ATOM 2593 N N . ASP A 1 321 ? 8.175 15.635 -27.331 1.00 65.81 321 ASP A N 1
ATOM 2594 C CA . ASP A 1 321 ? 9.619 15.562 -27.154 1.00 65.81 321 ASP A CA 1
ATOM 2595 C C . ASP A 1 321 ? 10.087 16.793 -26.365 1.00 65.81 321 ASP A C 1
ATOM 2597 O O . ASP A 1 321 ? 9.884 17.939 -26.787 1.00 65.81 321 ASP A O 1
ATOM 2601 N N . GLY A 1 322 ? 10.661 16.554 -25.185 1.00 59.41 322 GLY A N 1
ATOM 2602 C CA . GLY A 1 322 ? 11.016 17.599 -24.220 1.00 59.41 322 GLY A CA 1
ATOM 2603 C C . GLY A 1 322 ? 12.053 18.604 -24.734 1.00 59.41 322 GLY A C 1
ATOM 2604 O O . GLY A 1 322 ? 12.045 19.752 -24.293 1.00 59.41 322 GLY A O 1
ATOM 2605 N N . ASP A 1 323 ? 12.882 18.203 -25.700 1.00 60.09 323 ASP A N 1
ATOM 2606 C CA . ASP A 1 323 ? 13.969 19.028 -26.240 1.00 60.09 323 ASP A CA 1
ATOM 2607 C C . ASP A 1 323 ? 13.533 19.911 -27.419 1.00 60.09 323 ASP A C 1
ATOM 2609 O O . ASP A 1 323 ? 14.089 20.989 -27.637 1.00 60.09 323 ASP A O 1
ATOM 2613 N N . THR A 1 324 ? 12.524 19.483 -28.183 1.00 59.16 324 THR A N 1
ATOM 2614 C CA . THR A 1 324 ? 12.085 20.173 -29.409 1.00 59.16 324 THR A CA 1
ATOM 2615 C C . THR A 1 324 ? 10.744 20.893 -29.268 1.00 59.16 324 THR A C 1
ATOM 2617 O O . THR A 1 324 ? 10.342 21.605 -30.189 1.00 59.16 324 THR A O 1
ATOM 2620 N N . ALA A 1 325 ? 10.056 20.741 -28.125 1.00 68.88 325 ALA A N 1
ATOM 2621 C CA . ALA A 1 325 ? 8.728 21.306 -27.843 1.00 68.88 325 ALA A CA 1
ATOM 2622 C C . ALA A 1 325 ? 7.696 21.054 -28.963 1.00 68.88 325 ALA A C 1
ATOM 2624 O O . ALA A 1 325 ? 6.723 21.797 -29.114 1.00 68.88 325 ALA A O 1
ATOM 2625 N N . ASN A 1 326 ? 7.914 20.005 -29.758 1.00 76.12 326 ASN A N 1
ATOM 2626 C CA . ASN A 1 326 ? 7.081 19.644 -30.888 1.00 76.12 326 ASN A CA 1
ATOM 2627 C C . ASN A 1 326 ? 6.164 18.479 -30.505 1.00 76.12 326 ASN A C 1
ATOM 2629 O O . ASN A 1 326 ? 6.590 17.512 -29.870 1.0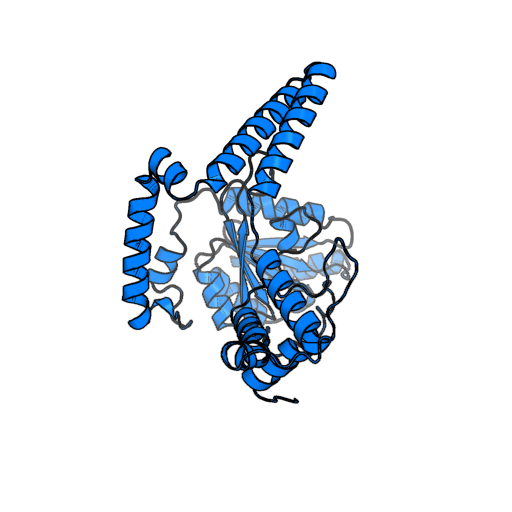0 76.12 326 ASN A O 1
ATOM 2633 N N . VAL A 1 327 ? 4.899 18.569 -30.911 1.00 81.50 327 VAL A N 1
ATOM 2634 C CA . VAL A 1 327 ? 3.907 17.506 -30.728 1.00 81.50 327 VAL A CA 1
ATOM 2635 C C . VAL A 1 327 ? 3.592 16.927 -32.105 1.00 81.50 327 VAL A C 1
ATOM 2637 O O . VAL A 1 327 ? 3.004 17.636 -32.925 1.00 81.50 327 VAL A O 1
ATOM 2640 N N . PRO A 1 328 ? 3.931 15.655 -32.377 1.00 84.62 328 PRO A N 1
ATOM 2641 C CA . PRO A 1 328 ? 3.618 15.010 -33.646 1.00 84.62 328 PRO A CA 1
ATOM 2642 C C . PRO A 1 328 ? 2.114 14.672 -33.699 1.00 84.62 328 PRO A C 1
ATOM 2644 O O . PRO A 1 328 ? 1.658 13.604 -33.282 1.00 84.62 328 PRO A O 1
ATOM 2647 N N . LEU A 1 329 ? 1.302 15.637 -34.142 1.00 86.94 329 LEU A N 1
ATOM 2648 C CA . LEU A 1 329 ? -0.161 15.557 -34.095 1.00 86.94 329 LEU A CA 1
ATOM 2649 C C . LEU A 1 329 ? -0.752 14.490 -35.028 1.00 86.94 329 LEU A C 1
ATOM 2651 O O . LEU A 1 329 ? -1.777 13.896 -34.677 1.00 86.94 329 LEU A O 1
ATOM 2655 N N . LEU A 1 330 ? -0.160 14.237 -36.200 1.00 87.62 330 LEU A N 1
ATOM 2656 C CA . LEU A 1 330 ? -0.631 13.190 -37.112 1.00 87.62 330 LEU A CA 1
ATOM 2657 C C . LEU A 1 330 ? -0.376 11.812 -36.504 1.00 87.62 330 LEU A C 1
ATOM 2659 O O . LEU A 1 330 ? -1.260 10.952 -36.554 1.00 87.62 330 LEU A O 1
ATOM 2663 N N . TRP A 1 331 ? 0.789 11.626 -35.887 1.00 90.19 331 TRP A N 1
ATOM 2664 C CA . TRP A 1 331 ? 1.159 10.418 -35.159 1.00 90.19 331 TRP A CA 1
ATOM 2665 C C . TRP A 1 331 ? 0.228 10.162 -33.974 1.00 90.19 331 TRP A C 1
ATOM 2667 O O . TRP A 1 331 ? -0.408 9.109 -33.904 1.00 90.19 331 TRP A O 1
ATOM 2677 N N . VAL A 1 332 ? 0.069 11.146 -33.083 1.00 90.75 332 VAL A N 1
ATOM 2678 C CA . VAL A 1 332 ? -0.806 11.038 -31.904 1.00 90.75 332 VAL A CA 1
ATOM 2679 C C . VAL A 1 332 ? -2.237 10.704 -32.327 1.00 90.75 332 VAL A C 1
ATOM 2681 O O . VAL A 1 332 ? -2.868 9.809 -31.763 1.00 90.75 332 VAL A O 1
ATOM 2684 N N . LYS A 1 333 ? -2.750 11.368 -33.369 1.00 90.56 333 LYS A N 1
ATOM 2685 C CA . LYS A 1 333 ? -4.091 11.102 -33.900 1.00 90.56 333 LYS A CA 1
ATOM 2686 C C . LYS A 1 333 ? -4.230 9.680 -34.448 1.00 90.56 333 LYS A C 1
ATOM 2688 O O . LYS A 1 333 ? -5.275 9.062 -34.247 1.00 90.56 333 LYS A O 1
ATOM 2693 N N . ALA A 1 334 ? -3.213 9.167 -35.134 1.00 89.88 334 ALA A N 1
ATOM 2694 C CA . ALA A 1 334 ? -3.225 7.821 -35.695 1.00 89.88 334 ALA A CA 1
ATOM 2695 C C . ALA A 1 334 ? -3.205 6.745 -34.601 1.00 89.88 334 ALA A C 1
ATOM 2697 O O . ALA A 1 334 ? -4.031 5.835 -34.629 1.00 89.88 334 ALA A O 1
ATOM 2698 N N . VAL A 1 335 ? -2.335 6.893 -33.598 1.00 91.62 335 VAL A N 1
ATOM 2699 C CA . VAL A 1 335 ? -2.238 5.958 -32.465 1.00 91.62 335 VAL A CA 1
ATOM 2700 C C . VAL A 1 335 ? -3.541 5.925 -31.668 1.00 91.62 335 VAL A C 1
ATOM 2702 O O . VAL A 1 335 ? -4.048 4.850 -31.360 1.00 91.62 335 VAL A O 1
ATOM 2705 N N . LEU A 1 336 ? -4.136 7.087 -31.374 1.00 91.94 336 LEU A N 1
ATOM 2706 C CA . LEU A 1 336 ? -5.412 7.151 -30.652 1.00 91.94 336 LEU A CA 1
ATOM 2707 C C . LEU A 1 336 ? -6.580 6.576 -31.461 1.00 91.94 336 LEU A C 1
ATOM 2709 O O . LEU A 1 336 ? -7.497 5.992 -30.882 1.00 91.94 336 LEU A O 1
ATOM 2713 N N . LYS A 1 337 ? -6.555 6.715 -32.792 1.00 90.25 337 LYS A N 1
ATOM 2714 C CA . LYS A 1 337 ? -7.550 6.097 -33.674 1.00 90.25 337 LYS A CA 1
ATOM 2715 C C . LYS A 1 337 ? -7.457 4.568 -33.620 1.00 90.25 337 LYS A C 1
ATOM 2717 O O . LYS A 1 337 ? -8.477 3.929 -33.380 1.00 90.25 337 LYS A O 1
ATOM 2722 N N . GLU A 1 338 ? -6.258 4.010 -33.776 1.00 90.94 338 GLU A N 1
ATOM 2723 C CA . GLU A 1 338 ? -6.002 2.564 -33.659 1.00 90.94 338 GLU A CA 1
ATOM 2724 C C . GLU A 1 338 ? -6.353 2.032 -32.268 1.00 90.94 338 GLU A C 1
ATOM 2726 O O . GLU A 1 338 ? -6.952 0.965 -32.132 1.00 90.94 338 GLU A O 1
ATOM 2731 N N . LEU A 1 339 ? -6.030 2.793 -31.219 1.00 89.81 339 LEU A N 1
ATOM 2732 C CA . LEU A 1 339 ? -6.382 2.444 -29.848 1.00 89.81 339 LEU A CA 1
ATOM 2733 C C . LEU A 1 339 ? -7.899 2.355 -29.685 1.00 89.81 339 LEU A C 1
ATOM 2735 O O . LEU A 1 339 ? -8.386 1.351 -29.171 1.00 89.81 339 LEU A O 1
ATOM 2739 N N . ARG A 1 340 ? -8.638 3.368 -30.162 1.00 88.06 340 ARG A N 1
ATOM 2740 C CA . ARG A 1 340 ? -10.109 3.400 -30.142 1.00 88.06 340 ARG A CA 1
ATOM 2741 C C . ARG A 1 340 ? -10.714 2.212 -30.891 1.00 88.06 340 ARG A C 1
ATOM 2743 O O . ARG A 1 340 ? -11.653 1.597 -30.399 1.00 88.06 340 ARG A O 1
ATOM 2750 N N . GLU A 1 341 ? -10.181 1.886 -32.063 1.00 87.19 341 GLU A N 1
ATOM 2751 C CA . GLU A 1 341 ? -10.630 0.731 -32.847 1.00 87.19 341 GLU A CA 1
ATOM 2752 C C . GLU A 1 341 ? -10.335 -0.592 -32.120 1.00 87.19 341 GLU A C 1
ATOM 2754 O O . GLU A 1 341 ? -11.185 -1.481 -32.087 1.00 87.19 341 GLU A O 1
ATOM 2759 N N . SER A 1 342 ? -9.184 -0.691 -31.446 1.00 84.75 342 SER A N 1
ATOM 2760 C CA . SER A 1 342 ? -8.754 -1.885 -30.705 1.00 84.75 342 SER A CA 1
ATOM 2761 C C . SER A 1 342 ? -9.554 -2.143 -29.421 1.00 84.75 342 SER A C 1
ATOM 2763 O O . SER A 1 342 ? -9.795 -3.298 -29.074 1.00 84.75 342 SER A O 1
ATOM 2765 N N . ILE A 1 343 ? -9.983 -1.097 -28.704 1.00 83.56 343 ILE A N 1
ATOM 2766 C CA . ILE A 1 343 ? -10.821 -1.233 -27.493 1.00 83.56 343 ILE A CA 1
ATOM 2767 C C . ILE A 1 343 ? -12.311 -1.452 -27.808 1.00 83.56 343 ILE A C 1
ATOM 2769 O O . ILE A 1 343 ? -13.091 -1.776 -26.904 1.00 83.56 343 ILE A O 1
ATOM 2773 N N . GLY A 1 344 ? -12.693 -1.304 -29.083 1.00 76.38 344 GLY A N 1
ATOM 2774 C CA . GLY A 1 344 ? -14.075 -1.202 -29.537 1.00 76.38 344 GLY A CA 1
ATOM 2775 C C . GLY A 1 344 ? -14.671 0.154 -29.163 1.00 76.38 344 GLY A C 1
ATOM 2776 O O . GLY A 1 344 ? -14.437 0.654 -28.064 1.00 76.38 344 GLY A O 1
ATOM 2777 N N . ASP A 1 345 ? -15.450 0.756 -30.065 1.00 55.66 345 ASP A N 1
ATOM 2778 C CA . ASP A 1 345 ? -16.096 2.049 -29.826 1.00 55.66 345 ASP A CA 1
ATOM 2779 C C . ASP A 1 345 ? -17.143 1.902 -28.712 1.00 55.66 345 ASP A C 1
ATOM 2781 O O . ASP A 1 345 ? -18.313 1.589 -28.930 1.00 55.66 345 ASP A O 1
ATOM 2785 N N . LYS A 1 346 ? -16.685 2.039 -27.471 1.00 52.50 346 LYS A N 1
ATOM 2786 C CA . LYS A 1 346 ? -17.521 2.116 -26.283 1.00 52.50 346 LYS A CA 1
ATOM 2787 C C . LYS A 1 346 ? -17.704 3.586 -25.956 1.00 52.50 346 LYS A C 1
ATOM 2789 O O . LYS A 1 346 ? -17.232 4.072 -24.931 1.00 52.50 346 LYS A O 1
ATOM 2794 N N . SER A 1 347 ? -18.365 4.302 -26.861 1.00 46.56 347 SER A N 1
ATOM 2795 C CA . SER A 1 347 ? -19.055 5.531 -26.494 1.00 46.56 347 SER A CA 1
ATOM 2796 C C . SER A 1 347 ? -20.109 5.156 -25.448 1.00 46.56 347 SER A C 1
ATOM 2798 O O . SER A 1 347 ? -21.164 4.626 -25.803 1.00 46.56 347 SER A O 1
ATOM 2800 N N . TYR A 1 348 ? -19.769 5.333 -24.171 1.00 39.19 348 TYR A N 1
ATOM 2801 C CA . TYR A 1 348 ? -20.711 5.287 -23.054 1.00 39.19 348 TYR A CA 1
ATOM 2802 C C . TYR A 1 348 ? -21.158 6.696 -22.700 1.00 39.19 348 TYR A C 1
ATOM 2804 O O . TYR A 1 348 ? -20.269 7.570 -22.571 1.00 39.19 348 TYR A O 1
#

Sequence (348 aa):
MINEIISDQYHCTFFNKDSPLGSTTRWISNGLIEIAWYIPSTNSRLLSNVTACLNLRGDCNVHRQQLDFMSNLSDAIVIMVDIHEMKNERFMQLITEVYNTNAKVILSIDAIRCNKGVLRNELKTFLGKTTMYKDRTRINIMAVEGHVRSFSDLKKEMRNYISESVLKGSYLSLWQRLQEGMCKEINVDENQIVYSAMREAADKITSFVPKMCSSIKAQLLPLQEYLERYKSKWQELKSAQDQKDSTVTIDRLQHQLSEREYELAEASFGFEHLCREMGQMYEAMMECNLPAPVKYQTIHSVLPHISARLLLMGHPFEVMDGDTANVPLLWVKAVLKELRESIGDKSY

Solvent-accessible surface area (backbone atoms only — not comparable to full-atom values): 20454 Å² total; per-residue (Å²): 112,69,42,61,55,74,36,94,61,97,70,70,83,59,91,45,65,89,40,91,74,39,76,54,90,61,81,81,58,53,63,38,73,46,78,49,77,39,72,57,48,101,84,52,87,56,49,90,54,77,38,84,44,76,45,71,36,69,62,59,89,77,35,48,71,57,45,50,35,49,32,50,67,30,66,57,45,78,46,80,42,52,59,78,51,74,74,38,66,68,53,53,52,50,53,51,56,45,61,73,39,83,18,29,39,36,40,38,35,51,28,79,92,37,54,53,70,57,51,52,51,52,51,51,52,54,50,64,75,41,71,68,68,67,37,69,89,49,31,43,81,48,70,43,54,49,84,78,59,55,73,64,55,54,44,50,52,50,40,49,48,46,51,67,71,59,67,74,69,89,81,76,51,71,67,54,42,54,71,71,57,50,47,77,86,62,88,60,71,76,77,39,73,84,40,50,63,56,48,54,51,50,51,53,51,60,69,41,56,84,68,59,48,71,67,58,47,44,70,77,38,53,69,53,50,40,51,50,55,34,50,53,40,48,50,51,41,51,51,39,60,76,70,64,55,57,66,71,58,50,53,52,35,51,50,56,34,50,52,33,50,49,55,34,53,75,71,52,82,57,70,64,57,56,53,49,51,54,37,52,53,45,40,52,57,69,71,45,87,62,88,59,60,77,92,51,59,58,49,73,63,44,53,29,43,52,52,22,51,41,45,74,74,69,45,88,78,85,68,58,48,86,90,72,79,47,61,62,60,68,34,55,51,43,21,52,48,40,33,42,62,72,74,46,88,74,86,124

Nearest PDB structures (foldseek):
  4aca-assembly2_B  TM=6.743E-01  e=4.383E-01  Methanococcus maripaludis
  8k2d-assembly1_CD  TM=3.890E-01  e=4.295E-02  Saccharomyces cerevisiae
  4dcu-assembly1_A  TM=5.161E-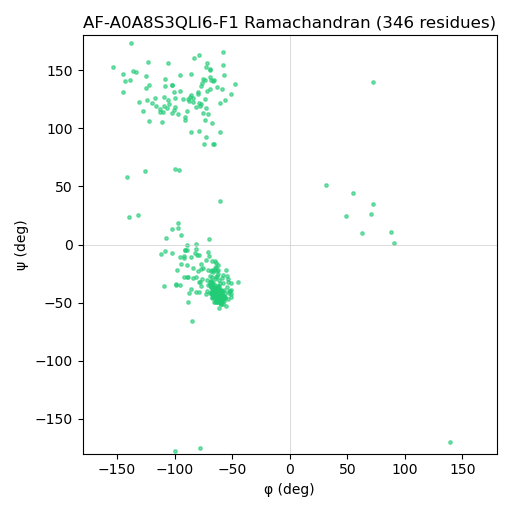01  e=1.692E+00  Bacillus subtilis
  6fba-assembly1_A  TM=4.325E-01  e=2.751E+00  Plasmodium falciparum
  7pjy-assembly1_x  TM=4.062E-01  e=4.984E+00  Escherichia coli K-12

Foldseek 3Di:
DVQVLQDPDPDRPDQACPPVCRVPDDDPQQQDKDKDWRPDDPPDPRADHTDIDIDTRHDCLVNVLSLLQCLQLDQADEDEEELVCLPPVSVVVSVVSSLPHNYAYEYEYPQQVPAQVRSVVSVVVSCVVDVSCVPPLRYDYHYDHHPDDDPVNVSVVVSCCCRPRRVPDDDDDSVNSVVVVSNVPDDDCCPDPVCPVVVVVVVVVVVCVVVDDPVNCCVVPVLVVLVVQLVVLVVVLVVCVVVVHDPVVNVVSVVVSVVSVVVSVVVDDDPQNVLVVLLVVLLCVVVPPDPPDPVCPCSNLVSLLVLLVCVVVVHDHDQADPVPRDGSVVSVVSNVVNNCVVVDVPPD

Mean predicted aligned error: 16.05 Å

Organism: Mytilus edulis (NCBI:txid6550)

Secondary structure (DSSP, 8-state):
-HHHHH--SSS-SS--TTSTTTTS--SSSTTPEEEEEE---TT--S-SS-EEEEEE-S-TTT-HHHHHHHHHH-SEEEEEEEGGGGG-HHHHHHHHHHHTSSSEEEEEEE-TTS-HHHHHHHHHHHHHH-GGGG-TTTEEEEE--TT-S-HHHHHHHHHHHIIIIITTSPPPPHHHHHHTTS-TTS--GGGSHHHHHHHHHHHHHHHHGGG--HHHHHHH-HHHHHHHHHHHHHHHHHHHHHTT--HHHHHHHHHHHHHHHHHHHHH---HHHHHHHHHHHHHHHHHS-----GGGTTHHHHHHHHHHHHHHTT-----S-TTT----HHHHHHHHHHHHHHH-----

pLDDT: mean 78.75, std 10.47, range [39.19, 94.19]

Radius of gyration: 27.38 Å; Cα contacts (8 Å, |Δi|>4): 322; chains: 1; bounding box: 63×47×82 Å

InterPro domains:
  IPR030383 Very large inducible GTPASE (VLIG)-type guanine nucleotide-binding (G) domain [PF25683] (233-346)
  IPR052986 Interferon-induced very large GTPase [PTHR14819] (235-347)
  IPR057365 Up-regulator of cell proliferation-like domain [PF25496] (1-206)